Protein AF-A0A4U9H966-F1 (afdb_monomer)

Organism: Serratia rubidaea (NCBI:txid61652)

Foldseek 3Di:
DDQVVLQAFLLPDQKFWDWDDDPWIKIWMDRLQAIWIWTADPVVRDTHTDDDRQAQPPAAQEEEEDCVQLVFADPVVVVVLVVCADDDVVRPDVGHYDYPPDLVVVLVCCSRHNYKYWFAQGPVRVQTDAWLRRRFSRSQSNLVSNVWAKAQQPGGSSPDRGPGRDHAGTDDDDDDDDDDDDDPDPVVVDDDDDDDDDDDDDPPDDRGHIMRHD

Nearest PDB structures (foldseek):
  2gq1-assembly1_A  TM=9.929E-01  e=3.008E-30  Escherichia coli
  2q8m-assembly1_A  TM=9.867E-01  e=3.410E-30  Shigella boydii
  2owz-assembly1_A  TM=9.938E-01  e=8.218E-30  Escherichia coli
  2qvr-assembly1_A  TM=9.939E-01  e=1.747E-29  Escherichia coli
  5pzt-assembly2_G  TM=9.586E-01  e=1.458E-20  Homo sapiens

Sequence (214 aa):
MTEEDFLQPGSAQVAAGYVVYGSSTMLVYTTGYGVHAFTYDPSLGVFCLSHEKVRFPESGNMYSINEGNYIKFPLGVKKYIKYCQEQDEATQRPYTSRYIGSLVADFHRNLLKGGIYIYPSTASHPQGKLRLLYECNPMAFLAEQAGGKASDGKNRILDITPQKTAPARAVLRRHQIDGRRRRTLYRRLSGRVTPSTPGPLRPHGAARCAVIAL

Secondary structure (DSSP, 8-state):
--SGGG---GGG-S-EEEEEESSSEEEEEESSS-EEEEEEETTTTEEEEEEEEE---S---EEE--GGGGGGS-HHHHHHHHHHHS-BGGGTBS-EE---S-HHHHHHHHHHH--EE--PPPSS-TT-SSBIIIIIHHHHHHHHHTT-EEE-SSSBSTT---SSSPBP----------S---S-SGGGTSPPPPP---------------EEE-

pLDDT: mean 77.34, std 25.62, range [23.11, 98.5]

Solvent-accessible surface area (backbone atoms only — not comparable to full-atom values): 12408 Å² total; per-residue (Å²): 139,60,73,68,76,71,39,57,31,35,70,72,57,67,58,34,64,51,75,42,84,64,102,54,44,33,45,35,36,27,64,87,83,29,20,39,34,23,39,51,39,86,91,76,74,44,70,44,84,73,41,75,64,44,50,45,55,100,60,49,51,31,41,23,54,74,66,95,45,50,89,47,43,52,69,71,55,51,50,48,54,50,61,37,65,39,85,40,74,95,76,53,29,51,37,48,79,54,66,80,85,43,72,64,59,45,48,54,51,26,41,76,62,15,24,35,43,42,50,55,34,27,82,93,29,75,51,16,80,51,32,34,79,84,50,46,22,35,54,27,50,42,31,42,43,17,71,32,37,27,22,10,39,79,52,52,44,35,75,46,68,44,92,60,101,50,59,27,27,9,32,68,75,93,77,87,76,84,82,94,77,78,98,81,62,70,84,79,76,62,77,87,78,84,87,79,87,87,75,96,74,74,88,82,83,77,87,72,25,34,17,45,28,106

InterPro domains:
  IPR000146 Fructose-1,6-bisphosphatase class 1 [PTHR11556] (2-165)
  IPR000146 Fructose-1,6-bisphosphatase class 1 [cd00354] (2-164)
  IPR020548 Fructose-1,6-bisphosphatase, active site [PS00124] (128-140)
  IPR028343 Fructose-1,6-bisphosphatase [PR00115] (6-29)
  IPR028343 Fructose-1,6-bisphosphatase [PR00115] (37-60)
  IPR028343 Fructose-1,6-bisphosphatase [PR00115] (63-90)
  IPR033391 Fructose-1-6-bisphosphatase class I, N-terminal [PF00316] (2-52)
  IPR044015 Fructose-1-6-bisphosphatase class 1, C-terminal [PF18913] (57-166)

Structure (mmCIF, N/CA/C/O backbone):
data_AF-A0A4U9H966-F1
#
_entry.id   AF-A0A4U9H966-F1
#
loop_
_atom_site.group_PDB
_atom_site.id
_atom_site.type_symbol
_atom_site.label_atom_id
_atom_site.label_alt_id
_atom_site.label_comp_id
_atom_site.label_asym_id
_atom_site.label_entity_id
_atom_site.label_seq_id
_atom_site.pdbx_PDB_ins_code
_atom_site.Cartn_x
_atom_site.Cartn_y
_atom_site.Cartn_z
_atom_site.occupancy
_atom_site.B_iso_or_equiv
_atom_site.auth_seq_id
_atom_site.auth_comp_id
_atom_site.auth_asym_id
_atom_site.auth_atom_id
_atom_site.pdbx_PDB_model_num
ATOM 1 N N . MET A 1 1 ? -28.304 -2.962 9.832 1.00 63.12 1 MET A N 1
ATOM 2 C CA . MET A 1 1 ? -27.195 -2.003 9.697 1.00 63.12 1 MET A CA 1
ATOM 3 C C . MET A 1 1 ? -27.194 -1.081 10.899 1.00 63.12 1 MET A C 1
ATOM 5 O O . MET A 1 1 ? -28.013 -0.172 10.964 1.00 63.12 1 MET A O 1
ATOM 9 N N . THR A 1 2 ? -26.327 -1.370 11.863 1.00 85.06 2 THR A N 1
ATOM 10 C CA . THR A 1 2 ? -25.977 -0.525 13.020 1.00 85.06 2 THR A CA 1
ATOM 11 C C . THR A 1 2 ? -24.551 0.020 12.839 1.00 85.06 2 THR A C 1
ATOM 13 O O . THR A 1 2 ? -23.908 -0.279 11.834 1.00 85.06 2 THR A O 1
ATOM 16 N N . GLU A 1 3 ? -24.018 0.817 13.778 1.00 81.69 3 GLU A N 1
ATOM 17 C CA . GLU A 1 3 ? -22.586 1.185 13.736 1.00 81.69 3 GLU A CA 1
ATOM 18 C C . GLU A 1 3 ? -21.685 -0.054 13.922 1.00 81.69 3 GLU A C 1
ATOM 20 O O . GLU A 1 3 ? -20.623 -0.143 13.311 1.00 81.69 3 GLU A O 1
ATOM 25 N N . GLU A 1 4 ? -22.135 -1.046 14.697 1.00 85.19 4 GLU A N 1
ATOM 26 C CA . GLU A 1 4 ? -21.387 -2.272 15.016 1.00 85.19 4 GLU A CA 1
ATOM 27 C C . GLU A 1 4 ? -21.063 -3.104 13.766 1.00 85.19 4 GLU A C 1
ATOM 29 O O . GLU A 1 4 ? -19.946 -3.610 13.649 1.00 85.19 4 GLU A O 1
ATOM 34 N N . ASP A 1 5 ? -21.973 -3.145 12.782 1.00 84.88 5 ASP A N 1
ATOM 35 C CA . ASP A 1 5 ? -21.749 -3.795 11.480 1.00 84.88 5 ASP A CA 1
ATOM 36 C C . ASP A 1 5 ? -20.505 -3.238 10.750 1.00 84.88 5 ASP A C 1
ATOM 38 O O . ASP A 1 5 ? -19.843 -3.965 10.005 1.00 84.88 5 ASP A O 1
ATOM 42 N N . PHE A 1 6 ? -20.150 -1.966 10.985 1.00 85.50 6 PHE A N 1
ATOM 43 C CA . PHE A 1 6 ? -18.972 -1.298 10.413 1.00 85.50 6 PHE A CA 1
ATOM 44 C C . PHE A 1 6 ? -17.725 -1.351 11.315 1.00 85.50 6 PHE A C 1
ATOM 46 O O . PHE A 1 6 ? -16.635 -1.000 10.861 1.00 85.50 6 PHE A O 1
ATOM 53 N N . LEU A 1 7 ? -17.847 -1.777 12.577 1.00 88.25 7 LEU A N 1
ATOM 54 C CA . LEU A 1 7 ? -16.746 -1.844 13.552 1.00 88.25 7 LEU A CA 1
ATOM 55 C C . LEU A 1 7 ? -16.101 -3.240 13.626 1.00 88.25 7 LEU A C 1
ATOM 57 O O . LEU A 1 7 ? -15.519 -3.625 14.639 1.00 88.25 7 LEU A O 1
ATOM 61 N N . GLN A 1 8 ? -16.163 -3.996 12.531 1.00 90.56 8 GLN A N 1
ATOM 62 C CA . GLN A 1 8 ? -15.518 -5.301 12.394 1.00 90.56 8 GLN A CA 1
ATOM 63 C C . GLN A 1 8 ? -13.999 -5.170 12.130 1.00 90.56 8 GLN A C 1
ATOM 65 O O . GLN A 1 8 ? -13.556 -4.202 11.502 1.00 90.56 8 GLN A O 1
ATOM 70 N N . PRO A 1 9 ? -13.165 -6.128 12.586 1.00 93.44 9 PRO A N 1
ATOM 71 C CA . PRO A 1 9 ? -11.737 -6.147 12.268 1.00 93.44 9 PRO A CA 1
ATOM 72 C C . PRO A 1 9 ? -11.509 -6.315 10.758 1.00 93.44 9 PRO A C 1
ATOM 74 O O . PRO A 1 9 ? -12.306 -6.940 10.059 1.00 93.44 9 PRO A O 1
ATOM 77 N N . GLY A 1 10 ? -10.391 -5.798 10.239 1.00 92.31 10 GLY A N 1
ATOM 78 C CA . GLY A 1 10 ? -10.086 -5.867 8.802 1.00 92.31 10 GLY A CA 1
ATOM 79 C C . GLY A 1 10 ? -9.996 -7.297 8.248 1.00 92.31 10 GLY A C 1
ATOM 80 O O . GLY A 1 10 ? -10.183 -7.502 7.051 1.00 92.31 10 GLY A O 1
ATOM 81 N N . SER A 1 11 ? -9.752 -8.290 9.102 1.00 95.62 11 SER A N 1
ATOM 82 C CA . SER A 1 11 ? -9.745 -9.717 8.763 1.00 95.62 11 SER A CA 1
ATOM 83 C C . SER A 1 11 ? -11.126 -10.292 8.419 1.00 95.62 11 SER A C 1
ATOM 85 O O . SER A 1 11 ? -11.181 -11.370 7.836 1.00 95.62 11 SER A O 1
ATOM 87 N N . ALA A 1 12 ? -12.217 -9.579 8.723 1.00 96.38 12 ALA A N 1
ATOM 88 C CA . ALA A 1 12 ? -13.586 -9.950 8.354 1.00 96.38 12 ALA A CA 1
ATOM 89 C C . ALA A 1 12 ? -14.027 -9.415 6.971 1.00 96.38 12 ALA A C 1
ATOM 91 O O . ALA A 1 12 ? -15.147 -9.674 6.535 1.00 96.38 12 ALA A O 1
ATOM 92 N N . GLN A 1 13 ? -13.174 -8.664 6.260 1.00 96.00 13 GLN A N 1
ATOM 93 C CA . GLN A 1 13 ? -13.484 -8.189 4.907 1.00 96.00 13 GLN A CA 1
ATOM 94 C C . GLN A 1 13 ? -13.607 -9.371 3.932 1.00 96.00 13 GLN A C 1
ATOM 96 O O . GLN A 1 13 ? -12.636 -10.082 3.691 1.00 96.00 13 GLN A O 1
ATOM 101 N N . VAL A 1 14 ? -14.777 -9.535 3.307 1.00 98.00 14 VAL A N 1
ATOM 102 C CA . VAL A 1 14 ? -14.985 -10.520 2.222 1.00 98.00 14 VAL A CA 1
ATOM 103 C C . VAL A 1 14 ? -14.421 -10.049 0.876 1.00 98.00 14 VAL A C 1
ATOM 105 O O . VAL A 1 14 ? -14.105 -10.860 0.011 1.00 98.00 14 VAL A O 1
ATOM 108 N N . ALA A 1 15 ? -14.266 -8.734 0.701 1.00 98.12 15 ALA A N 1
ATOM 109 C CA . ALA A 1 15 ? -13.631 -8.117 -0.456 1.00 98.12 15 ALA A CA 1
ATOM 110 C C . ALA A 1 15 ? -13.001 -6.768 -0.078 1.00 98.12 15 ALA A C 1
ATOM 112 O O . ALA A 1 15 ? -13.455 -6.104 0.855 1.00 98.12 15 ALA A O 1
ATOM 113 N N . ALA A 1 16 ? -11.981 -6.347 -0.823 1.00 97.62 16 ALA A N 1
ATOM 114 C CA . ALA A 1 16 ? -11.410 -5.001 -0.758 1.00 97.62 16 ALA A CA 1
ATOM 115 C C . ALA A 1 16 ? -10.858 -4.579 -2.122 1.00 97.62 16 ALA A C 1
ATOM 117 O O . ALA A 1 16 ? -10.437 -5.422 -2.913 1.00 97.62 16 ALA A O 1
ATOM 118 N N . GLY A 1 17 ? -10.815 -3.274 -2.392 1.00 97.25 17 GLY A N 1
ATOM 119 C CA . GLY A 1 17 ? -10.311 -2.743 -3.655 1.00 97.25 17 GLY A CA 1
ATOM 120 C C . GLY A 1 17 ? -10.066 -1.238 -3.641 1.00 97.25 17 GLY A C 1
ATOM 121 O O . GLY A 1 17 ? -10.352 -0.556 -2.657 1.00 97.25 17 GLY A O 1
ATOM 122 N N . TYR A 1 18 ? -9.539 -0.725 -4.750 1.00 97.50 18 TYR A N 1
ATOM 123 C CA . TYR A 1 18 ? -9.425 0.700 -5.046 1.00 97.50 18 TYR A CA 1
ATOM 124 C C . TYR A 1 18 ? -9.568 0.971 -6.545 1.00 97.50 18 TYR A C 1
ATOM 126 O O . TYR A 1 18 ? -9.353 0.089 -7.376 1.00 97.50 18 TYR A O 1
ATOM 134 N N . VAL A 1 19 ? -9.858 2.227 -6.882 1.00 98.19 19 VAL A N 1
ATOM 135 C CA . VAL A 1 19 ? -9.674 2.767 -8.232 1.00 98.19 19 VAL A CA 1
ATOM 136 C C . VAL A 1 19 ? -8.560 3.807 -8.175 1.00 98.19 19 VAL A C 1
ATOM 138 O O . VAL A 1 19 ? -8.569 4.682 -7.308 1.00 98.19 19 VAL A O 1
ATOM 141 N N . VAL A 1 20 ? -7.581 3.696 -9.072 1.00 97.06 20 VAL A N 1
ATOM 142 C CA . VAL A 1 20 ? -6.516 4.684 -9.257 1.00 97.06 20 VAL A CA 1
ATOM 143 C C . VAL A 1 20 ? -6.771 5.458 -10.546 1.00 97.06 20 VAL A C 1
ATOM 145 O O . VAL A 1 20 ? -6.855 4.875 -11.623 1.00 97.06 20 VAL A O 1
ATOM 148 N N . TYR A 1 21 ? -6.890 6.778 -10.422 1.00 96.31 21 TYR A N 1
ATOM 149 C CA . TYR A 1 21 ? -7.016 7.711 -11.539 1.00 96.31 21 TYR A CA 1
ATOM 150 C C . TYR A 1 21 ? -5.624 8.286 -11.834 1.00 96.31 21 TYR A C 1
ATOM 152 O O . TYR A 1 21 ? -5.200 9.261 -11.212 1.00 96.31 21 TYR A O 1
ATOM 160 N N . GLY A 1 22 ? -4.865 7.599 -12.690 1.00 93.25 22 GLY A N 1
ATOM 161 C CA . GLY A 1 22 ? -3.519 7.993 -13.116 1.00 93.25 22 GLY A CA 1
ATOM 162 C C . GLY A 1 22 ? -3.496 8.452 -14.575 1.00 93.25 22 GLY A C 1
ATOM 163 O O . GLY A 1 22 ? -4.463 9.018 -15.074 1.00 93.25 22 GLY A O 1
ATOM 164 N N . SER A 1 23 ? -2.405 8.151 -15.286 1.00 92.00 23 SER A N 1
ATOM 165 C CA . SER A 1 23 ? -2.344 8.259 -16.756 1.00 92.00 23 SER A CA 1
ATOM 166 C C . SER A 1 23 ? -3.293 7.285 -17.470 1.00 92.00 23 SER A C 1
ATOM 168 O O . SER A 1 23 ? -3.660 7.506 -18.618 1.00 92.00 23 SER A O 1
ATOM 170 N N . SER A 1 24 ? -3.713 6.226 -16.777 1.00 93.50 24 SER A N 1
ATOM 171 C CA . SER A 1 24 ? -4.899 5.428 -17.084 1.00 93.50 24 SER A CA 1
ATOM 172 C C . SER A 1 24 ? -5.729 5.269 -15.808 1.00 93.50 24 SER A C 1
ATOM 174 O O . SER A 1 24 ? -5.214 5.447 -14.698 1.00 93.50 24 SER A O 1
ATOM 176 N N . THR A 1 25 ? -7.014 4.945 -15.953 1.00 97.75 25 THR A N 1
ATOM 177 C CA . THR A 1 25 ? -7.852 4.562 -14.810 1.00 97.75 25 THR A CA 1
ATOM 178 C C . THR A 1 25 ? -7.773 3.052 -14.627 1.00 97.75 25 THR A C 1
ATOM 180 O O . THR A 1 25 ? -8.013 2.306 -15.575 1.00 97.75 25 THR A O 1
ATOM 183 N N . MET A 1 26 ? -7.439 2.587 -13.423 1.00 98.00 26 MET A N 1
ATOM 184 C CA . MET A 1 26 ? -7.373 1.156 -13.110 1.00 98.00 26 MET A CA 1
ATOM 185 C C . MET A 1 26 ? -8.163 0.823 -11.849 1.00 98.00 26 MET A C 1
ATOM 187 O O . MET A 1 26 ? -8.066 1.527 -10.845 1.00 98.00 26 MET A O 1
ATOM 191 N N . LEU A 1 27 ? -8.906 -0.280 -11.893 1.00 98.38 27 LEU A N 1
ATOM 192 C CA . LEU A 1 27 ? -9.620 -0.867 -10.763 1.00 98.38 27 LEU A CA 1
ATOM 193 C C . LEU A 1 27 ? -8.836 -2.092 -10.284 1.00 98.38 27 LEU A C 1
ATOM 195 O O . LEU A 1 27 ? -8.476 -2.953 -11.083 1.00 98.38 27 LEU A O 1
ATOM 199 N N . VAL A 1 28 ? -8.555 -2.173 -8.986 1.00 98.31 28 VAL A N 1
ATOM 200 C CA . VAL A 1 28 ? -7.765 -3.258 -8.385 1.00 98.31 28 VAL A CA 1
ATOM 201 C C . VAL A 1 28 ? -8.505 -3.799 -7.172 1.00 98.31 28 VAL A C 1
ATOM 203 O O . VAL A 1 28 ? -8.865 -3.017 -6.295 1.00 98.31 28 VAL A O 1
ATOM 206 N N . TYR A 1 29 ? -8.738 -5.112 -7.098 1.00 98.50 29 TYR A N 1
ATOM 207 C CA . TYR A 1 29 ? -9.478 -5.720 -5.985 1.00 98.50 29 TYR A CA 1
ATOM 208 C C . TYR A 1 29 ? -8.988 -7.123 -5.595 1.00 98.50 29 TYR A C 1
ATOM 210 O O . TYR A 1 29 ? -8.207 -7.759 -6.303 1.00 98.50 29 TYR A O 1
ATOM 218 N N . THR A 1 30 ? -9.465 -7.596 -4.443 1.00 98.44 30 THR A N 1
ATOM 219 C CA . THR A 1 30 ? -9.351 -8.974 -3.954 1.00 98.44 30 THR A CA 1
ATOM 220 C C . THR A 1 30 ? -10.651 -9.419 -3.282 1.00 98.44 30 THR A C 1
ATOM 222 O O . THR A 1 30 ? -11.371 -8.600 -2.711 1.00 98.44 30 THR A O 1
ATOM 225 N N . THR A 1 31 ? -10.919 -10.724 -3.323 1.00 98.12 31 THR A N 1
ATOM 226 C CA . THR A 1 31 ? -11.974 -11.438 -2.575 1.00 98.12 31 THR A CA 1
ATOM 227 C C . THR A 1 31 ? -11.390 -12.523 -1.657 1.00 98.12 31 THR A C 1
ATOM 229 O O . THR A 1 31 ? -12.064 -13.484 -1.301 1.00 98.12 31 THR A O 1
ATOM 232 N N . GLY A 1 32 ? -10.099 -12.420 -1.312 1.00 97.00 32 GLY A N 1
ATOM 233 C CA . GLY A 1 32 ? -9.389 -13.419 -0.500 1.00 97.00 32 GLY A CA 1
ATOM 234 C C . GLY A 1 32 ? -8.589 -14.469 -1.288 1.00 97.00 32 GLY A C 1
ATOM 235 O O . GLY A 1 32 ? -7.902 -15.283 -0.669 1.00 97.00 32 GLY A O 1
ATOM 236 N N . TYR A 1 33 ? -8.627 -14.427 -2.626 1.00 97.19 33 TYR A N 1
ATOM 237 C CA . TYR A 1 33 ? -8.011 -15.413 -3.533 1.00 97.19 33 TYR A CA 1
ATOM 238 C C . TYR A 1 33 ? -6.943 -14.813 -4.474 1.00 97.19 33 TYR A C 1
ATOM 240 O O . TYR A 1 33 ? -6.784 -15.233 -5.618 1.00 97.19 33 TYR A O 1
ATOM 248 N N . GLY A 1 34 ? -6.178 -13.835 -3.982 1.00 96.69 34 GLY A N 1
ATOM 249 C CA . GLY A 1 34 ? -5.213 -13.043 -4.749 1.00 96.69 34 GLY A CA 1
ATOM 250 C C . GLY A 1 34 ? -5.753 -11.670 -5.158 1.00 96.69 34 GLY A C 1
ATOM 251 O O . GLY A 1 34 ? -6.906 -11.330 -4.889 1.00 96.69 34 GLY A O 1
ATOM 252 N N . VAL A 1 35 ? -4.897 -10.849 -5.770 1.00 98.12 35 VAL A N 1
ATOM 253 C CA . VAL A 1 35 ? -5.235 -9.491 -6.236 1.00 98.12 35 VAL A CA 1
ATOM 254 C C . VAL A 1 35 ? -5.353 -9.475 -7.757 1.00 98.12 35 VAL A C 1
ATOM 256 O O . VAL A 1 35 ? -4.517 -10.050 -8.449 1.00 98.12 35 VAL A O 1
ATOM 259 N N . HIS A 1 36 ? -6.360 -8.790 -8.288 1.00 98.31 36 HIS A N 1
ATOM 260 C CA . HIS A 1 36 ? -6.603 -8.661 -9.725 1.00 98.31 36 HIS A CA 1
ATOM 261 C C . HIS A 1 36 ? -6.681 -7.181 -10.097 1.00 98.31 36 HIS A C 1
ATOM 263 O O . HIS A 1 36 ? -7.289 -6.395 -9.367 1.00 98.31 36 HIS A O 1
ATOM 269 N N . ALA A 1 37 ? -6.068 -6.799 -11.217 1.00 97.94 37 ALA A N 1
ATOM 270 C CA . ALA A 1 37 ? -6.062 -5.431 -11.722 1.00 97.94 37 ALA A CA 1
ATOM 271 C C . ALA A 1 37 ? -6.665 -5.359 -13.127 1.00 97.94 37 ALA A C 1
ATOM 273 O O . ALA A 1 37 ? -6.333 -6.151 -14.012 1.00 97.94 37 ALA A O 1
ATOM 274 N N . PHE A 1 38 ? -7.536 -4.376 -13.317 1.00 98.44 38 PHE A N 1
ATOM 275 C CA . PHE A 1 38 ? -8.276 -4.116 -14.540 1.00 98.44 38 PHE A CA 1
ATOM 276 C C . PHE A 1 38 ? -7.985 -2.688 -14.993 1.00 98.44 38 PHE A C 1
ATOM 278 O O . PHE A 1 38 ? -7.983 -1.767 -14.175 1.00 98.44 38 PHE A O 1
ATOM 285 N N . THR A 1 39 ? -7.768 -2.488 -16.288 1.00 98.12 39 THR A N 1
ATOM 286 C CA . THR A 1 39 ? -7.549 -1.168 -16.889 1.00 98.12 39 THR A CA 1
ATOM 287 C C . THR A 1 39 ? -8.806 -0.743 -17.637 1.00 98.12 39 THR A C 1
ATOM 289 O O . THR A 1 39 ? -9.383 -1.532 -18.381 1.00 98.12 39 THR A O 1
ATOM 292 N N . TYR A 1 40 ? -9.243 0.495 -17.424 1.00 98.31 40 TYR A N 1
ATOM 293 C CA . TYR A 1 40 ? -10.363 1.087 -18.146 1.00 98.31 40 TYR A CA 1
ATOM 294 C C . TYR A 1 40 ? -9.954 1.443 -19.579 1.00 98.31 40 TYR A C 1
ATOM 296 O O . TYR A 1 40 ? -8.954 2.138 -19.768 1.00 98.31 40 TYR A O 1
ATOM 304 N N . ASP A 1 41 ? -10.744 1.013 -20.562 1.00 97.38 41 ASP A N 1
ATOM 305 C CA . ASP A 1 41 ? -10.657 1.469 -21.951 1.00 97.38 41 ASP A CA 1
ATOM 306 C C . ASP A 1 41 ? -11.737 2.541 -22.206 1.00 97.38 41 ASP A C 1
ATOM 308 O O . ASP A 1 41 ? -12.924 2.202 -22.280 1.00 97.38 41 ASP A O 1
ATOM 312 N N . PRO A 1 42 ? -11.371 3.832 -22.360 1.00 95.88 42 PRO A N 1
ATOM 313 C CA . PRO A 1 42 ? -12.331 4.903 -22.632 1.00 95.88 42 PRO A CA 1
ATOM 314 C C . PRO A 1 42 ? -13.066 4.768 -23.970 1.00 95.88 42 PRO A C 1
ATOM 316 O O . PRO A 1 42 ? -14.129 5.359 -24.128 1.00 95.88 42 PRO A O 1
ATOM 319 N N . SER A 1 43 ? -12.509 4.013 -24.920 1.00 96.69 43 SER A N 1
ATOM 320 C CA . SER A 1 43 ? -13.064 3.795 -26.264 1.00 96.69 43 SER A CA 1
ATOM 321 C C . SER A 1 43 ? -14.221 2.795 -26.248 1.00 96.69 43 SER A C 1
ATOM 323 O O . SER A 1 43 ? -15.121 2.875 -27.080 1.00 96.69 43 SER A O 1
ATOM 325 N N . LEU A 1 44 ? -14.182 1.848 -25.305 1.00 95.62 44 LEU A N 1
ATOM 326 C CA . LEU A 1 44 ? -15.166 0.772 -25.149 1.00 95.62 44 LEU A CA 1
ATOM 327 C C . LEU A 1 44 ? -16.067 0.950 -23.915 1.00 95.62 44 LEU A C 1
ATOM 329 O O . LEU A 1 44 ? -17.109 0.307 -23.824 1.00 95.62 44 LEU A O 1
ATOM 333 N N . GLY A 1 45 ? -15.678 1.801 -22.959 1.00 96.38 45 GLY A N 1
ATOM 334 C CA . GLY A 1 45 ? -16.433 2.059 -21.729 1.00 96.38 45 GLY A CA 1
ATOM 335 C C . GLY A 1 45 ? -16.340 0.946 -20.678 1.00 96.38 45 GLY A C 1
ATOM 336 O O . GLY A 1 45 ? -17.186 0.876 -19.788 1.00 96.38 45 GLY A O 1
ATOM 337 N N . VAL A 1 46 ? -15.337 0.064 -20.766 1.00 97.75 46 VAL A N 1
ATOM 338 C CA . VAL A 1 46 ? -15.232 -1.157 -19.943 1.00 97.75 46 VAL A CA 1
ATOM 339 C C . VAL A 1 46 ? -13.893 -1.275 -19.214 1.00 97.75 46 VAL A C 1
ATOM 341 O O . VAL A 1 46 ? -12.880 -0.714 -19.626 1.00 97.75 46 VAL A O 1
ATOM 344 N N . PHE A 1 47 ? -13.884 -2.041 -18.122 1.00 98.06 47 PHE A N 1
ATOM 345 C CA . PHE A 1 47 ? -12.674 -2.434 -17.396 1.00 98.06 47 PHE A CA 1
ATOM 346 C C . PHE A 1 47 ? -12.182 -3.805 -17.883 1.00 98.06 47 PHE A C 1
ATOM 348 O O . PHE A 1 47 ? -12.756 -4.837 -17.539 1.00 98.06 47 PHE A O 1
ATOM 355 N N . CYS A 1 48 ? -11.097 -3.821 -18.654 1.00 97.69 48 CYS A N 1
ATOM 356 C CA . CYS A 1 48 ? -10.460 -5.039 -19.156 1.00 97.69 48 CYS A CA 1
ATOM 357 C C . CYS A 1 48 ? -9.461 -5.588 -18.127 1.00 97.69 48 CYS A C 1
ATOM 359 O O . CYS A 1 48 ? -8.666 -4.825 -17.578 1.00 97.69 48 CYS A O 1
ATOM 361 N N . LEU A 1 49 ? -9.456 -6.903 -17.875 1.00 97.62 49 LEU A N 1
ATOM 362 C CA . LEU A 1 49 ? -8.446 -7.543 -17.018 1.00 97.62 49 LEU A CA 1
ATOM 363 C C . LEU A 1 49 ? -7.053 -7.309 -17.620 1.00 97.62 49 LEU A C 1
ATOM 365 O O . LEU A 1 49 ? -6.798 -7.731 -18.744 1.00 97.62 49 LEU A O 1
ATOM 369 N N . SER A 1 50 ? -6.158 -6.649 -16.880 1.00 95.50 50 SER A N 1
ATOM 370 C CA . SER A 1 50 ? -4.794 -6.357 -17.343 1.00 95.50 50 SER A CA 1
ATOM 371 C C . SER A 1 50 ? -3.723 -7.121 -16.572 1.00 95.50 50 SER A C 1
ATOM 373 O O . SER A 1 50 ? -2.680 -7.429 -17.140 1.00 95.50 50 SER A O 1
ATOM 375 N N . HIS A 1 51 ? -3.969 -7.461 -15.301 1.00 95.06 51 HIS A N 1
ATOM 376 C CA . HIS A 1 51 ? -3.064 -8.295 -14.508 1.00 95.06 51 HIS A CA 1
ATOM 377 C C . HIS A 1 51 ? -3.856 -9.234 -13.585 1.00 95.06 51 HIS A C 1
ATOM 379 O O . HIS A 1 51 ? -4.638 -8.787 -12.741 1.00 95.06 51 HIS A O 1
ATOM 385 N N . GLU A 1 52 ? -3.626 -10.540 -13.707 1.00 96.31 52 GLU A N 1
ATOM 386 C CA . GLU A 1 52 ? -4.193 -11.555 -12.816 1.00 96.31 52 GLU A CA 1
ATOM 387 C C . GLU A 1 52 ? -3.214 -11.901 -11.679 1.00 96.31 52 GLU A C 1
ATOM 389 O O . GLU A 1 52 ? -2.003 -11.900 -11.890 1.00 96.31 52 GLU A O 1
ATOM 394 N N . LYS A 1 53 ? -3.729 -12.228 -10.481 1.00 95.75 53 LYS A N 1
ATOM 395 C CA . LYS A 1 53 ? -2.950 -12.729 -9.327 1.00 95.75 53 LYS A CA 1
ATOM 396 C C . LYS A 1 53 ? -1.703 -11.885 -8.999 1.00 95.75 53 LYS A C 1
ATOM 398 O O . LYS A 1 53 ? -0.639 -12.428 -8.699 1.00 95.75 53 LYS A O 1
ATOM 403 N N . VAL A 1 54 ? -1.846 -10.558 -9.025 1.00 95.81 54 VAL A N 1
ATOM 404 C CA . VAL A 1 54 ? -0.774 -9.583 -8.775 1.00 95.81 54 VAL A CA 1
ATOM 405 C C . VAL A 1 54 ? -0.084 -9.870 -7.439 1.00 95.81 54 VAL A C 1
ATOM 407 O O . VAL A 1 54 ? -0.731 -9.974 -6.394 1.00 95.81 54 VAL A O 1
ATOM 410 N N . ARG A 1 55 ? 1.247 -9.969 -7.478 1.00 94.44 55 ARG A N 1
ATOM 411 C CA . ARG A 1 55 ? 2.125 -10.103 -6.311 1.00 94.44 55 ARG A CA 1
ATOM 412 C C . ARG A 1 55 ? 3.087 -8.925 -6.246 1.00 94.44 55 ARG A C 1
ATOM 414 O O . ARG A 1 55 ? 3.468 -8.389 -7.284 1.00 94.44 55 ARG A O 1
ATOM 421 N N . PHE A 1 56 ? 3.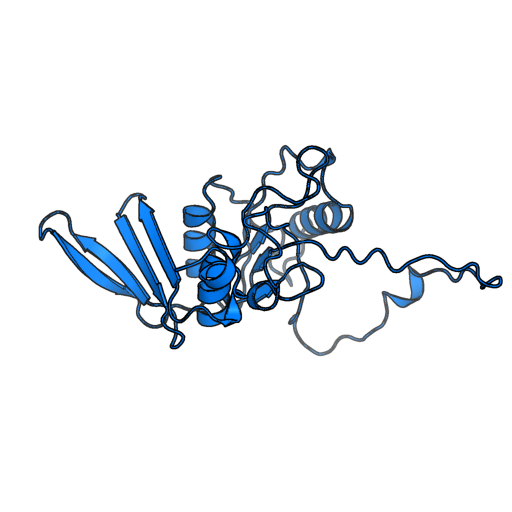517 -8.571 -5.038 1.00 91.50 56 PHE A N 1
ATOM 422 C CA . PHE A 1 56 ? 4.735 -7.776 -4.890 1.00 91.50 56 PHE A CA 1
ATOM 423 C C . PHE A 1 56 ? 5.950 -8.593 -5.387 1.00 91.50 56 PHE A C 1
ATOM 425 O O . PHE A 1 56 ? 5.977 -9.808 -5.173 1.00 91.50 56 PHE A O 1
ATOM 432 N N . PRO A 1 57 ? 6.974 -7.965 -5.995 1.00 90.31 57 PRO A N 1
ATOM 433 C CA . PRO A 1 57 ? 8.268 -8.609 -6.242 1.00 90.31 57 PRO A CA 1
ATOM 434 C C . PRO A 1 57 ? 8.950 -9.047 -4.934 1.00 90.31 57 PRO A C 1
ATOM 436 O O . PRO A 1 57 ? 8.714 -8.446 -3.891 1.00 90.31 57 PRO A O 1
ATOM 439 N N . GLU A 1 58 ? 9.839 -10.046 -4.975 1.00 87.44 58 GLU A N 1
ATOM 440 C CA . GLU A 1 58 ? 10.510 -10.584 -3.769 1.00 87.44 58 GLU A CA 1
ATOM 441 C C . GLU A 1 58 ? 11.354 -9.550 -3.000 1.00 87.44 58 GLU A C 1
ATOM 443 O O . GLU A 1 58 ? 11.586 -9.689 -1.797 1.00 87.44 58 GLU A O 1
ATOM 448 N N . SER A 1 59 ? 11.815 -8.505 -3.687 1.00 83.19 59 SER A N 1
ATOM 449 C CA . SER A 1 59 ? 12.581 -7.398 -3.124 1.00 83.19 59 SER A CA 1
ATOM 450 C C . SER A 1 59 ? 12.050 -6.053 -3.624 1.00 83.19 59 SER A C 1
ATOM 452 O O . SER A 1 59 ? 11.344 -5.959 -4.628 1.00 83.19 59 SER A O 1
ATOM 454 N N . GLY A 1 60 ? 12.375 -4.981 -2.903 1.00 85.62 60 GLY A N 1
ATOM 455 C CA . GLY A 1 60 ? 11.977 -3.629 -3.271 1.00 85.62 60 GLY A CA 1
ATOM 456 C C . GLY A 1 60 ? 12.975 -2.605 -2.759 1.00 85.62 60 GLY A C 1
ATOM 457 O O . GLY A 1 60 ? 13.267 -2.563 -1.566 1.00 85.62 60 GLY A O 1
ATOM 458 N N . ASN A 1 61 ? 13.469 -1.761 -3.662 1.00 88.25 61 ASN A N 1
ATOM 459 C CA . ASN A 1 61 ? 14.482 -0.741 -3.388 1.00 88.25 61 ASN A CA 1
ATOM 460 C C . ASN A 1 61 ? 13.890 0.680 -3.317 1.00 88.25 61 ASN A C 1
ATOM 462 O O . ASN A 1 61 ? 14.594 1.657 -3.571 1.00 88.25 61 ASN A O 1
ATOM 466 N N . MET A 1 62 ? 12.596 0.812 -2.998 1.00 91.56 62 MET A N 1
ATOM 467 C CA . MET A 1 62 ? 11.880 2.093 -2.939 1.00 91.56 62 MET A CA 1
ATOM 468 C C . MET A 1 62 ? 11.204 2.319 -1.586 1.00 91.56 62 MET A C 1
ATOM 470 O O . MET A 1 62 ? 10.636 1.390 -1.008 1.00 91.56 62 MET A O 1
ATOM 474 N N . TYR A 1 63 ? 11.195 3.567 -1.111 1.00 93.12 63 TYR A N 1
ATOM 475 C CA . TYR A 1 63 ? 10.435 3.969 0.077 1.00 93.12 63 TYR A CA 1
ATOM 476 C C . TYR A 1 63 ? 9.606 5.232 -0.160 1.00 93.12 63 TYR A C 1
ATOM 478 O O . TYR A 1 63 ? 9.991 6.132 -0.909 1.00 93.12 63 TYR A O 1
ATOM 486 N N . SER A 1 64 ? 8.450 5.285 0.502 1.00 91.69 64 SER A N 1
ATOM 487 C CA . SER A 1 64 ? 7.428 6.312 0.313 1.00 91.69 64 SER A CA 1
ATOM 488 C C . SER A 1 64 ? 7.006 6.898 1.653 1.00 91.69 64 SER A C 1
ATOM 490 O O . SER A 1 64 ? 6.281 6.266 2.421 1.00 91.69 64 SER A O 1
ATOM 492 N N . ILE A 1 65 ? 7.477 8.114 1.935 1.00 92.62 65 ILE A N 1
ATOM 493 C CA . ILE A 1 65 ? 7.179 8.866 3.157 1.00 92.62 65 ILE A CA 1
ATOM 494 C C . ILE A 1 65 ? 7.350 10.372 2.911 1.00 92.62 65 ILE A C 1
ATOM 496 O O . ILE A 1 65 ? 8.213 10.794 2.146 1.00 92.62 65 ILE A O 1
ATOM 500 N N . ASN A 1 66 ? 6.559 11.204 3.593 1.00 92.81 66 ASN A N 1
ATOM 501 C CA . ASN A 1 66 ? 6.725 12.659 3.565 1.00 92.81 66 ASN A CA 1
ATOM 502 C C . ASN A 1 66 ? 7.892 13.097 4.475 1.00 92.81 66 ASN A C 1
ATOM 504 O O . ASN A 1 66 ? 7.677 13.461 5.634 1.00 92.81 66 ASN A O 1
ATOM 508 N N . GLU A 1 67 ? 9.127 13.081 3.963 1.00 92.88 67 GLU A N 1
ATOM 509 C CA . GLU A 1 67 ? 10.323 13.497 4.722 1.00 92.88 67 GLU A CA 1
ATOM 510 C C . GLU A 1 67 ? 10.284 14.956 5.218 1.00 92.88 67 GLU A C 1
ATOM 512 O O . GLU A 1 67 ? 10.960 15.276 6.194 1.00 92.88 67 GLU A O 1
ATOM 517 N N . GLY A 1 68 ? 9.403 15.817 4.692 1.00 91.62 68 GLY A N 1
ATOM 518 C CA . GLY A 1 68 ? 9.136 17.147 5.261 1.00 91.62 68 GLY A CA 1
ATOM 519 C C . GLY A 1 68 ? 8.624 17.121 6.713 1.00 91.62 68 GLY A C 1
ATOM 520 O O . GLY A 1 68 ? 8.658 18.133 7.410 1.00 91.62 68 GLY A O 1
ATOM 521 N N . ASN A 1 69 ? 8.190 15.959 7.218 1.00 89.81 69 ASN A N 1
ATOM 522 C CA . ASN A 1 69 ? 7.854 15.753 8.629 1.00 89.81 69 ASN A CA 1
ATOM 523 C C . ASN A 1 69 ? 8.940 15.009 9.436 1.00 89.81 69 ASN A C 1
ATOM 525 O O . ASN A 1 69 ? 8.681 14.674 10.593 1.00 89.81 69 ASN A O 1
ATOM 529 N N . TYR A 1 70 ? 10.155 14.812 8.898 1.00 91.00 70 TYR A N 1
ATOM 530 C CA . TYR A 1 70 ? 11.251 14.044 9.520 1.00 91.00 70 TYR A CA 1
ATOM 531 C C . TYR A 1 70 ? 11.466 14.369 11.003 1.00 91.00 70 TYR A C 1
ATOM 533 O O . TYR A 1 70 ? 11.488 13.465 11.837 1.00 91.00 70 TYR A O 1
ATOM 541 N N . ILE A 1 71 ? 11.545 15.654 11.368 1.00 91.56 71 ILE A N 1
ATOM 542 C CA . ILE A 1 71 ? 11.760 16.106 12.756 1.00 91.56 71 ILE A CA 1
ATOM 543 C C . ILE A 1 71 ? 10.655 15.593 13.700 1.00 91.56 71 ILE A C 1
ATOM 545 O O . ILE A 1 71 ? 10.942 15.217 14.838 1.00 91.56 71 ILE A O 1
ATOM 549 N N . LYS A 1 72 ? 9.412 15.485 13.217 1.00 87.62 72 LYS A N 1
ATOM 550 C CA . LYS A 1 72 ? 8.227 15.059 13.981 1.00 87.62 72 LYS A CA 1
ATOM 551 C C . LYS A 1 72 ? 8.066 13.535 14.068 1.00 87.62 72 LYS A C 1
ATOM 553 O O . LYS A 1 72 ? 7.141 13.076 14.735 1.00 87.62 72 LYS A O 1
ATOM 558 N N . PHE A 1 73 ? 8.908 12.750 13.391 1.00 86.19 73 PHE A N 1
ATOM 559 C CA . PHE A 1 73 ? 8.778 11.290 13.337 1.00 86.19 73 PHE A CA 1
ATOM 560 C C . PHE A 1 73 ? 9.352 10.564 14.571 1.00 86.19 73 PHE A C 1
ATOM 562 O O . PHE A 1 73 ? 10.317 11.044 15.186 1.00 86.19 73 PHE A O 1
ATOM 569 N N . PRO A 1 74 ? 8.830 9.362 14.903 1.00 85.56 74 PRO A N 1
ATOM 570 C CA . PRO A 1 74 ? 9.420 8.478 15.906 1.00 85.56 74 PRO A CA 1
ATOM 571 C C . PRO A 1 74 ? 10.867 8.097 15.563 1.00 85.56 74 PRO A C 1
ATOM 573 O O . PRO A 1 74 ? 11.213 7.909 14.394 1.00 85.56 74 PRO A O 1
ATOM 576 N N . LEU A 1 75 ? 11.708 7.901 16.585 1.00 88.50 75 LEU A N 1
ATOM 577 C CA . LEU A 1 75 ? 13.137 7.598 16.410 1.00 88.50 75 LEU A CA 1
ATOM 578 C C . LEU A 1 75 ? 13.398 6.349 15.546 1.00 88.50 75 LEU A C 1
ATOM 580 O O . LEU A 1 75 ? 14.354 6.336 14.775 1.00 88.50 75 LEU A O 1
ATOM 584 N N . GLY A 1 76 ? 12.541 5.326 15.626 1.00 87.06 76 GLY A N 1
ATOM 585 C CA . GLY A 1 76 ? 12.643 4.135 14.774 1.00 87.06 76 GLY A CA 1
ATOM 586 C C . GLY A 1 76 ? 12.481 4.441 13.281 1.00 87.06 76 GLY A C 1
ATOM 587 O O . GLY A 1 76 ? 13.215 3.894 12.465 1.00 87.06 76 GLY A O 1
ATOM 588 N N . VAL A 1 77 ? 11.590 5.373 12.924 1.00 88.50 77 VAL A N 1
ATOM 589 C CA . VAL A 1 77 ? 11.366 5.788 11.529 1.00 88.50 77 VAL A CA 1
ATOM 590 C C . VAL A 1 77 ? 12.504 6.682 11.043 1.00 88.50 77 VAL A C 1
ATOM 592 O O . VAL A 1 77 ? 13.005 6.468 9.948 1.00 88.50 77 VAL A O 1
ATOM 595 N N . LYS A 1 78 ? 12.995 7.608 11.881 1.00 89.69 78 LYS A N 1
ATOM 596 C CA . LYS A 1 78 ? 14.202 8.406 11.584 1.00 89.69 78 LYS A CA 1
ATOM 597 C C . LYS A 1 78 ? 15.410 7.512 11.276 1.00 89.69 78 LYS A C 1
ATOM 599 O O . LYS A 1 78 ? 16.096 7.725 10.281 1.00 89.69 78 LYS A O 1
ATOM 604 N N . LYS A 1 79 ? 15.628 6.471 12.092 1.00 91.88 79 LYS A N 1
ATOM 605 C CA . LYS A 1 79 ? 16.672 5.460 11.858 1.00 91.88 79 LYS A CA 1
ATOM 606 C C . LYS A 1 79 ? 16.426 4.642 10.587 1.00 91.88 79 LYS A C 1
ATOM 608 O O . LYS A 1 79 ? 17.381 4.380 9.871 1.00 91.88 79 LYS A O 1
ATOM 613 N N . TYR A 1 80 ? 15.178 4.278 10.280 1.00 90.94 80 TYR A N 1
ATOM 614 C CA . TYR A 1 80 ? 14.860 3.563 9.039 1.00 90.94 80 TYR A CA 1
ATOM 615 C C . TYR A 1 80 ? 15.117 4.413 7.785 1.00 90.94 80 TYR A C 1
ATOM 617 O O . TYR A 1 80 ? 15.717 3.914 6.843 1.00 90.94 80 TYR A O 1
ATOM 625 N N . ILE A 1 81 ? 14.755 5.700 7.789 1.00 92.56 81 ILE A N 1
ATOM 626 C CA . ILE A 1 81 ? 15.065 6.632 6.689 1.00 92.56 81 ILE A CA 1
ATOM 627 C C . ILE A 1 81 ? 16.581 6.727 6.479 1.00 92.56 81 ILE A C 1
ATOM 629 O O . ILE A 1 81 ? 17.043 6.625 5.349 1.00 92.56 81 ILE A O 1
ATOM 633 N N . LYS A 1 82 ? 17.373 6.848 7.556 1.00 95.06 82 LYS A N 1
ATOM 634 C CA . LYS A 1 82 ? 18.838 6.884 7.429 1.00 95.06 82 LYS A CA 1
ATOM 635 C C . LYS A 1 82 ? 19.423 5.560 6.936 1.00 95.06 82 LYS A C 1
ATOM 637 O O . LYS A 1 82 ? 20.231 5.596 6.019 1.00 95.06 82 LYS A O 1
ATOM 642 N N . TYR A 1 83 ? 18.905 4.421 7.398 1.00 92.44 83 TYR A N 1
ATOM 643 C CA . TYR A 1 83 ? 19.210 3.113 6.808 1.00 92.44 83 TYR A CA 1
ATOM 644 C C . TYR A 1 83 ? 18.898 3.073 5.301 1.00 92.44 83 TYR A C 1
ATOM 646 O O . TYR A 1 83 ? 19.707 2.569 4.534 1.00 92.44 83 TYR A O 1
ATOM 654 N N . CYS A 1 84 ? 17.790 3.657 4.837 1.00 92.62 84 CYS A N 1
ATOM 655 C CA . CYS A 1 84 ? 17.466 3.737 3.404 1.00 92.62 84 CYS A CA 1
ATOM 656 C C . CYS A 1 84 ? 18.404 4.661 2.598 1.00 92.62 84 CYS A C 1
ATOM 658 O O . CYS A 1 84 ? 18.416 4.570 1.374 1.00 92.62 84 CYS A O 1
ATOM 660 N N . GLN A 1 85 ? 19.150 5.553 3.257 1.00 95.00 85 GLN A N 1
ATOM 661 C CA . GLN A 1 85 ? 20.011 6.577 2.644 1.00 95.00 85 GLN A CA 1
ATOM 662 C C . GLN A 1 85 ? 21.518 6.247 2.738 1.00 95.00 85 GLN A C 1
ATOM 664 O O . GLN A 1 85 ? 22.334 6.963 2.166 1.00 95.00 85 GLN A O 1
ATOM 669 N N . GLU A 1 86 ? 21.896 5.180 3.446 1.00 95.31 86 GLU A N 1
ATOM 670 C CA . GLU A 1 86 ? 23.254 4.612 3.451 1.00 95.31 86 GLU A CA 1
ATOM 671 C C . GLU A 1 86 ? 23.593 3.952 2.097 1.00 95.31 86 GLU A C 1
ATOM 673 O O . GLU A 1 86 ? 22.707 3.439 1.415 1.00 95.31 86 GLU A O 1
ATOM 678 N N . GLN A 1 87 ? 24.878 3.907 1.732 1.00 95.00 87 GLN A N 1
ATOM 679 C CA . GLN A 1 87 ? 25.372 3.169 0.563 1.00 95.00 87 GLN A CA 1
ATOM 680 C C . GLN A 1 87 ? 25.748 1.734 0.962 1.00 95.00 87 GLN A C 1
ATOM 682 O O . GLN A 1 87 ? 26.581 1.536 1.845 1.00 95.00 87 GLN A O 1
ATOM 687 N N . ASP A 1 88 ? 25.121 0.740 0.330 1.00 94.25 88 ASP A N 1
ATOM 688 C CA . ASP A 1 88 ? 25.370 -0.692 0.542 1.00 94.25 88 ASP A CA 1
ATOM 689 C C . ASP A 1 88 ? 24.809 -1.504 -0.637 1.00 94.25 88 ASP A C 1
ATOM 691 O O . ASP A 1 88 ? 23.615 -1.814 -0.705 1.00 94.25 88 ASP A O 1
ATOM 695 N N . GLU A 1 89 ? 25.691 -1.863 -1.566 1.00 91.50 89 GLU A N 1
ATOM 696 C CA . GLU A 1 89 ? 25.359 -2.604 -2.787 1.00 91.50 89 GLU A CA 1
ATOM 697 C C . GLU A 1 89 ? 24.759 -3.985 -2.486 1.00 91.50 89 GLU A C 1
ATOM 699 O O . GLU A 1 89 ? 23.827 -4.414 -3.168 1.00 91.50 89 GLU A O 1
ATOM 704 N N . ALA A 1 90 ? 25.203 -4.646 -1.408 1.00 90.81 90 ALA A N 1
ATOM 705 C CA . ALA A 1 90 ? 24.745 -5.982 -1.025 1.00 90.81 90 ALA A CA 1
ATOM 706 C C . ALA A 1 90 ? 23.279 -6.014 -0.552 1.00 90.81 90 ALA A C 1
ATOM 708 O O . ALA A 1 90 ? 22.685 -7.088 -0.452 1.00 90.81 90 ALA A O 1
ATOM 709 N N . THR A 1 91 ? 22.676 -4.852 -0.278 1.00 87.19 91 THR A N 1
ATOM 710 C CA . THR A 1 91 ? 21.231 -4.720 -0.034 1.00 87.19 91 THR A CA 1
ATOM 711 C C . THR A 1 91 ? 20.549 -3.714 -0.968 1.00 87.19 91 THR A C 1
ATOM 713 O O . THR A 1 91 ? 19.436 -3.283 -0.685 1.00 87.19 91 THR A O 1
ATOM 716 N N . GLN A 1 92 ? 21.182 -3.370 -2.100 1.00 89.25 92 GLN A N 1
ATOM 717 C CA . GLN A 1 92 ? 20.684 -2.416 -3.104 1.00 89.25 92 GLN A CA 1
ATOM 718 C C . GLN A 1 92 ? 20.348 -1.021 -2.536 1.00 89.25 92 GLN A C 1
ATOM 720 O O . GLN A 1 92 ? 19.338 -0.417 -2.904 1.00 89.25 92 GLN A O 1
ATOM 725 N N . ARG A 1 93 ? 21.189 -0.506 -1.628 1.00 92.25 93 ARG A N 1
ATOM 726 C CA . ARG A 1 93 ? 21.048 0.826 -1.013 1.00 92.25 93 ARG A CA 1
ATOM 727 C C . ARG A 1 93 ? 22.098 1.816 -1.553 1.00 92.25 93 ARG A C 1
ATOM 729 O O . ARG A 1 93 ? 23.227 1.396 -1.813 1.00 92.25 93 ARG A O 1
ATOM 736 N N . PRO A 1 94 ? 21.782 3.120 -1.694 1.00 95.31 94 PRO A N 1
ATOM 737 C CA . PRO A 1 94 ? 20.599 3.808 -1.168 1.00 95.31 94 PRO A CA 1
ATOM 738 C C . PRO A 1 94 ? 19.309 3.490 -1.936 1.00 95.31 94 PRO A C 1
ATOM 740 O O . PRO A 1 94 ? 19.301 3.346 -3.155 1.00 95.31 94 PRO A O 1
ATOM 743 N N . TYR A 1 95 ? 18.198 3.402 -1.206 1.00 93.81 95 TYR A N 1
ATOM 744 C CA . TYR A 1 95 ? 16.877 3.186 -1.790 1.00 93.81 95 TYR A CA 1
ATOM 745 C C . TYR A 1 95 ? 16.342 4.457 -2.460 1.00 93.81 95 TYR A C 1
ATOM 747 O O . TYR A 1 95 ? 16.566 5.585 -2.018 1.00 93.81 95 TYR A O 1
ATOM 755 N N . THR A 1 96 ? 15.553 4.263 -3.510 1.00 95.25 96 THR A N 1
ATOM 756 C CA . THR A 1 96 ? 14.925 5.337 -4.276 1.00 95.25 96 THR A CA 1
ATOM 757 C C . THR A 1 96 ? 13.721 5.901 -3.515 1.00 95.25 96 THR A C 1
ATOM 759 O O . THR A 1 96 ? 12.693 5.238 -3.372 1.00 95.25 96 THR A O 1
ATOM 762 N N . SER A 1 97 ? 13.812 7.150 -3.053 1.00 95.94 97 SER A N 1
ATOM 763 C CA . SER A 1 97 ? 12.670 7.846 -2.442 1.00 95.94 97 SER A CA 1
ATOM 764 C C . SER A 1 97 ? 11.618 8.194 -3.508 1.00 95.94 97 SER A C 1
ATOM 766 O O . SER A 1 97 ? 11.938 8.787 -4.546 1.00 95.94 97 SER A O 1
ATOM 768 N N . ARG A 1 98 ? 10.358 7.799 -3.283 1.00 95.69 98 ARG A N 1
ATOM 769 C CA . ARG A 1 98 ? 9.199 8.106 -4.145 1.00 95.69 98 ARG A CA 1
ATOM 770 C C . ARG A 1 98 ? 7.953 8.317 -3.294 1.00 95.69 98 ARG A C 1
ATOM 772 O O . ARG A 1 98 ? 7.460 7.373 -2.685 1.00 95.69 98 ARG A O 1
ATOM 779 N N . TYR A 1 99 ? 7.417 9.533 -3.294 1.00 95.19 99 TYR A N 1
ATOM 780 C CA . TYR A 1 99 ? 6.196 9.896 -2.577 1.00 95.19 99 TYR A CA 1
ATOM 781 C C . TYR A 1 99 ? 5.345 10.806 -3.470 1.00 95.19 99 TYR A C 1
ATOM 783 O O . TYR A 1 99 ? 5.720 11.947 -3.726 1.00 95.19 99 TYR A O 1
ATOM 791 N N . ILE A 1 100 ? 4.224 10.283 -3.970 1.00 94.81 100 ILE A N 1
ATOM 792 C CA . ILE A 1 100 ? 3.227 11.025 -4.761 1.00 94.81 100 ILE A CA 1
ATOM 793 C C . ILE A 1 100 ? 2.328 11.844 -3.825 1.00 94.81 100 ILE A C 1
ATOM 795 O O . ILE A 1 100 ? 1.858 12.918 -4.187 1.00 94.81 100 ILE A O 1
ATOM 799 N N . GLY A 1 101 ? 2.084 11.346 -2.609 1.00 91.12 101 GLY A N 1
ATOM 800 C CA . GLY A 1 101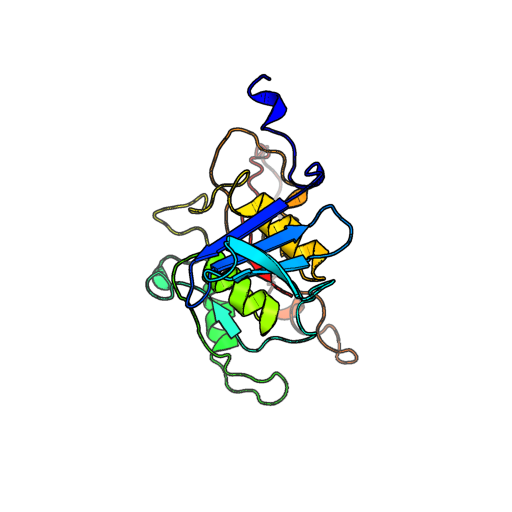 ? 1.186 11.977 -1.639 1.00 91.12 101 GLY A CA 1
ATOM 801 C C . GLY A 1 101 ? -0.264 11.507 -1.724 1.00 91.12 101 GLY A C 1
ATOM 802 O O . GLY A 1 101 ? -1.080 11.922 -0.903 1.00 91.12 101 GLY A O 1
ATOM 803 N N . SER A 1 102 ? -0.564 10.587 -2.644 1.00 92.06 102 SER A N 1
ATOM 804 C CA . SER A 1 102 ? -1.808 9.820 -2.689 1.00 92.06 102 SER A CA 1
ATOM 805 C C . SER A 1 102 ? -1.524 8.388 -2.240 1.00 92.06 102 SER A C 1
ATOM 807 O O . SER A 1 102 ? -0.733 7.694 -2.878 1.00 92.06 102 SER A O 1
ATOM 809 N N . LEU A 1 103 ? -2.185 7.944 -1.161 1.00 89.81 103 LEU A N 1
ATOM 810 C CA . LEU A 1 103 ? -2.078 6.576 -0.631 1.00 89.81 103 LEU A CA 1
ATOM 811 C C . LEU A 1 103 ? -2.267 5.533 -1.738 1.00 89.81 103 LEU A C 1
ATOM 813 O O . LEU A 1 103 ? -1.455 4.625 -1.864 1.00 89.81 103 LEU A O 1
ATOM 817 N N . VAL A 1 104 ? -3.300 5.704 -2.566 1.00 94.19 104 VAL A N 1
ATOM 818 C CA . VAL A 1 104 ? -3.648 4.770 -3.643 1.00 94.19 104 VAL A CA 1
ATOM 819 C C . VAL A 1 104 ? -2.553 4.715 -4.714 1.00 94.19 104 VAL A C 1
ATOM 821 O O . VAL A 1 104 ? -2.152 3.630 -5.124 1.00 94.19 104 VAL A O 1
ATOM 824 N N . ALA A 1 105 ? -2.027 5.865 -5.146 1.00 94.75 105 ALA A N 1
ATOM 825 C CA . ALA A 1 105 ? -1.011 5.913 -6.199 1.00 94.75 105 ALA A CA 1
ATOM 826 C C . ALA A 1 105 ? 0.363 5.410 -5.717 1.00 94.75 105 ALA A C 1
ATOM 828 O O . ALA A 1 105 ? 1.055 4.692 -6.442 1.00 94.75 105 ALA A O 1
ATOM 829 N N . ASP A 1 106 ? 0.751 5.746 -4.481 1.00 93.62 106 ASP A N 1
ATOM 830 C CA . ASP A 1 106 ? 1.978 5.233 -3.873 1.00 93.62 106 ASP A CA 1
ATOM 831 C C . ASP A 1 106 ? 1.881 3.723 -3.577 1.00 93.62 106 ASP A C 1
ATOM 833 O O . ASP A 1 106 ? 2.840 2.997 -3.839 1.00 93.62 106 ASP A O 1
ATOM 837 N N . PHE A 1 107 ? 0.721 3.229 -3.120 1.00 94.50 107 PHE A N 1
ATOM 838 C CA . PHE A 1 107 ? 0.441 1.793 -2.982 1.00 94.50 107 PHE A CA 1
ATOM 839 C C . PHE A 1 107 ? 0.550 1.076 -4.330 1.00 94.50 107 PHE A C 1
ATOM 841 O O . PHE A 1 107 ? 1.277 0.094 -4.441 1.00 94.50 107 PHE A O 1
ATOM 848 N N . HIS A 1 108 ? -0.138 1.574 -5.362 1.00 95.25 108 HIS A N 1
ATOM 849 C CA . HIS A 1 108 ? -0.208 0.933 -6.675 1.00 95.25 108 HIS A CA 1
ATOM 850 C C . HIS A 1 108 ? 1.174 0.795 -7.332 1.00 95.25 108 HIS A C 1
ATOM 852 O O . HIS A 1 108 ? 1.529 -0.277 -7.824 1.00 95.25 108 HIS A O 1
ATOM 858 N N . ARG A 1 109 ? 2.010 1.841 -7.268 1.00 94.38 109 ARG A N 1
ATOM 859 C CA . ARG A 1 109 ? 3.405 1.757 -7.727 1.00 94.38 109 ARG A CA 1
ATOM 860 C C . ARG A 1 109 ? 4.201 0.726 -6.921 1.00 94.38 109 ARG A C 1
ATOM 862 O O . ARG A 1 109 ? 4.906 -0.084 -7.518 1.00 94.38 109 ARG A O 1
ATOM 869 N N . ASN A 1 110 ? 4.108 0.757 -5.591 1.00 91.75 110 ASN A N 1
ATOM 870 C CA . ASN A 1 110 ? 4.889 -0.135 -4.731 1.00 91.75 110 ASN A CA 1
ATOM 871 C C . ASN A 1 110 ? 4.441 -1.607 -4.878 1.00 91.75 110 ASN A C 1
ATOM 873 O O . ASN A 1 110 ? 5.281 -2.495 -4.788 1.00 91.75 110 ASN A O 1
ATOM 877 N N . LEU A 1 111 ? 3.165 -1.868 -5.193 1.00 92.50 111 LEU A N 1
ATOM 878 C CA . LEU A 1 111 ? 2.646 -3.190 -5.572 1.00 92.50 111 LEU A CA 1
ATOM 879 C C . LEU A 1 111 ? 3.329 -3.729 -6.840 1.00 92.50 111 LEU A C 1
ATOM 881 O O . LEU A 1 111 ? 3.765 -4.873 -6.858 1.00 92.50 111 LEU A O 1
ATOM 885 N N . LEU A 1 112 ? 3.461 -2.901 -7.882 1.00 92.75 112 LEU A N 1
ATOM 886 C CA . LEU A 1 112 ? 4.006 -3.316 -9.184 1.00 92.75 112 LEU A CA 1
ATOM 887 C C . LEU A 1 112 ? 5.542 -3.277 -9.286 1.00 92.75 112 LEU A C 1
ATOM 889 O O . LEU A 1 112 ? 6.102 -3.858 -10.217 1.00 92.75 112 LEU A O 1
ATOM 893 N N . LYS A 1 113 ? 6.233 -2.548 -8.399 1.00 92.06 113 LYS A N 1
ATOM 894 C CA . LYS A 1 113 ? 7.697 -2.333 -8.453 1.00 92.06 113 LYS A CA 1
ATOM 895 C C . LYS A 1 113 ? 8.450 -2.715 -7.177 1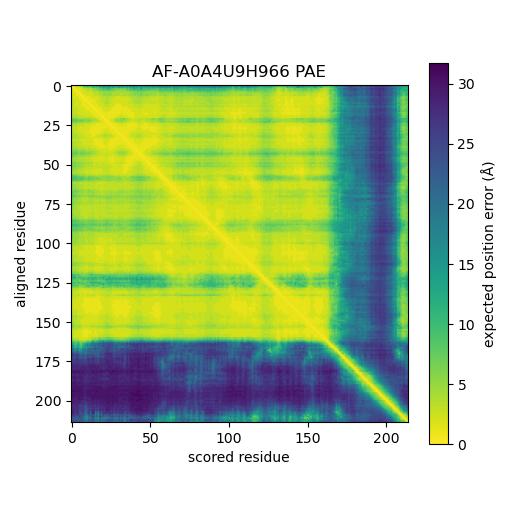.00 92.06 113 LYS A C 1
ATOM 897 O O . LYS A 1 113 ? 9.671 -2.589 -7.146 1.00 92.06 113 LYS A O 1
ATOM 902 N N . GLY A 1 114 ? 7.744 -3.195 -6.155 1.00 89.94 114 GLY A N 1
ATOM 903 C CA . GLY A 1 114 ? 8.303 -3.430 -4.829 1.00 89.94 114 GLY A CA 1
ATOM 904 C C . GLY A 1 114 ? 8.552 -2.125 -4.065 1.00 89.94 114 GLY A C 1
ATOM 905 O O . GLY A 1 114 ? 8.626 -1.033 -4.631 1.00 89.94 114 GLY A O 1
ATOM 906 N N . GLY A 1 115 ? 8.680 -2.240 -2.745 1.00 90.38 115 GLY A N 1
ATOM 907 C CA . GLY A 1 115 ? 8.985 -1.122 -1.853 1.00 90.38 115 GLY A CA 1
ATOM 908 C C . GLY A 1 115 ? 8.009 -0.999 -0.688 1.00 90.38 115 GLY A C 1
ATOM 909 O O . GLY A 1 115 ? 7.242 -1.913 -0.390 1.00 90.38 115 GLY A O 1
ATOM 910 N N . ILE A 1 116 ? 8.064 0.144 -0.006 1.00 91.12 116 ILE A N 1
ATOM 911 C CA . ILE A 1 116 ? 7.363 0.373 1.260 1.00 91.12 116 ILE A CA 1
ATOM 912 C C . ILE A 1 116 ? 6.665 1.736 1.318 1.00 91.12 116 ILE A C 1
ATOM 914 O O . ILE A 1 116 ? 7.253 2.764 0.988 1.00 91.12 116 ILE A O 1
ATOM 918 N N . TYR A 1 117 ? 5.432 1.755 1.831 1.00 92.38 117 TYR A N 1
ATOM 919 C CA . TYR A 1 117 ? 4.697 2.966 2.196 1.00 92.38 117 TYR A CA 1
ATOM 920 C C . TYR A 1 117 ? 4.610 3.152 3.720 1.00 92.38 117 TYR A C 1
ATOM 922 O O . TYR A 1 117 ? 4.259 2.223 4.452 1.00 92.38 117 TYR A O 1
ATOM 930 N N . ILE A 1 118 ? 4.922 4.364 4.198 1.00 90.31 118 ILE A N 1
ATOM 931 C CA . ILE A 1 118 ? 5.018 4.722 5.622 1.00 90.31 118 ILE A CA 1
ATOM 932 C C . ILE A 1 118 ? 4.354 6.090 5.866 1.00 90.31 118 ILE A C 1
ATOM 934 O O . ILE A 1 118 ? 4.679 7.073 5.202 1.00 90.31 118 ILE A O 1
ATOM 938 N N . TYR A 1 119 ? 3.481 6.189 6.873 1.00 86.94 119 TYR A N 1
ATOM 939 C CA . TYR A 1 119 ? 2.757 7.426 7.226 1.00 86.94 119 TYR A CA 1
ATOM 940 C C . TYR A 1 119 ? 2.737 7.705 8.750 1.00 86.94 119 TYR A C 1
ATOM 942 O O . TYR A 1 119 ? 1.679 7.788 9.374 1.00 86.94 119 TYR A O 1
ATOM 950 N N . PRO A 1 120 ? 3.897 7.797 9.415 1.00 82.69 120 PRO A N 1
ATOM 951 C CA . PRO A 1 120 ? 3.989 7.689 10.872 1.00 82.69 120 PRO A CA 1
ATOM 952 C C . PRO A 1 120 ? 3.185 8.734 11.638 1.00 82.69 120 PRO A C 1
ATOM 954 O O . PRO A 1 120 ? 3.009 9.870 11.199 1.00 82.69 120 PRO A O 1
ATOM 957 N N . SER A 1 121 ? 2.774 8.357 12.852 1.00 77.31 121 SER A N 1
ATOM 958 C CA . SER A 1 121 ? 2.246 9.298 13.839 1.00 77.31 121 SER A CA 1
ATOM 959 C C . SER A 1 121 ? 3.229 10.457 14.030 1.00 77.31 121 SER A C 1
ATOM 961 O O . SER A 1 121 ? 4.389 10.228 14.390 1.00 77.31 121 SER A O 1
ATOM 963 N N . THR A 1 122 ? 2.766 11.683 13.813 1.00 75.31 122 THR A N 1
ATOM 964 C CA . THR A 1 122 ? 3.533 12.914 14.038 1.00 75.31 122 THR A CA 1
ATOM 965 C C . THR A 1 122 ? 3.100 13.572 15.348 1.00 75.31 122 THR A C 1
ATOM 967 O O . THR A 1 122 ? 2.086 13.198 15.934 1.00 75.31 122 THR A O 1
ATOM 970 N N . ALA A 1 123 ? 3.813 14.611 15.787 1.00 74.00 123 ALA A N 1
ATOM 971 C CA . ALA A 1 123 ? 3.361 15.450 16.900 1.00 74.00 123 ALA A CA 1
ATOM 972 C C . ALA A 1 123 ? 1.968 16.083 16.663 1.00 74.00 123 ALA A C 1
ATOM 974 O O . ALA A 1 123 ? 1.196 16.212 17.605 1.00 74.00 123 ALA A O 1
ATOM 975 N N . SER A 1 124 ? 1.625 16.430 15.413 1.00 73.88 124 SER A N 1
ATOM 976 C CA . SER A 1 124 ? 0.309 16.988 15.049 1.00 73.88 124 SER A CA 1
ATOM 977 C C . SER A 1 124 ? -0.782 15.926 14.863 1.00 73.88 124 SER A C 1
ATOM 979 O O . SER A 1 124 ? -1.964 16.234 14.976 1.00 73.88 124 SER A O 1
ATOM 981 N N . HIS A 1 125 ? -0.399 14.675 14.594 1.00 73.44 125 HIS A N 1
ATOM 982 C CA . HIS A 1 125 ? -1.307 13.535 14.480 1.00 73.44 125 HIS A CA 1
ATOM 983 C C . HIS A 1 125 ? -0.768 12.342 15.297 1.00 73.44 125 HIS A C 1
ATOM 985 O O . HIS A 1 125 ? -0.247 11.379 14.719 1.00 73.44 125 HIS A O 1
ATOM 991 N N . PRO A 1 126 ? -0.889 12.364 16.644 1.00 69.69 126 PRO A N 1
ATOM 992 C CA . PRO A 1 126 ? -0.352 11.310 17.514 1.00 69.69 126 PRO A CA 1
ATOM 993 C C . PRO A 1 126 ? -0.978 9.929 17.277 1.00 69.69 126 PRO A C 1
ATOM 995 O O . PRO A 1 126 ? -0.382 8.906 17.618 1.00 69.69 126 PRO A O 1
ATOM 998 N N . GLN A 1 127 ? -2.172 9.901 16.678 1.00 64.88 127 GLN A N 1
ATOM 999 C CA . GLN A 1 127 ? -2.891 8.694 16.269 1.00 64.88 127 GLN A CA 1
ATOM 1000 C C . GLN A 1 127 ? -2.665 8.322 14.791 1.00 64.88 127 GLN A C 1
ATOM 1002 O O . GLN A 1 127 ? -3.334 7.428 14.303 1.00 64.88 127 GLN A O 1
ATOM 1007 N N . GLY A 1 128 ? -1.743 8.973 14.071 1.00 69.81 128 GLY A N 1
ATOM 1008 C CA . GLY A 1 128 ? -1.693 8.902 12.605 1.00 69.81 128 GLY A CA 1
ATOM 1009 C C . GLY A 1 128 ? -2.812 9.708 11.936 1.00 69.81 128 GLY A C 1
ATOM 1010 O O . GLY A 1 128 ? -3.624 10.339 12.613 1.00 69.81 128 GLY A O 1
ATOM 1011 N N . LYS A 1 129 ? -2.796 9.744 10.598 1.00 74.88 129 LYS A N 1
ATOM 1012 C CA . LYS A 1 129 ? -3.744 10.522 9.773 1.00 74.88 129 LYS A CA 1
ATOM 1013 C C . LYS A 1 129 ? -4.681 9.643 8.936 1.00 74.88 129 LYS A C 1
ATOM 1015 O O . LYS A 1 129 ? -5.782 10.079 8.613 1.00 74.88 129 LYS A O 1
ATOM 1020 N N . LEU A 1 130 ? -4.228 8.445 8.564 1.00 79.94 130 LEU A N 1
ATOM 1021 C CA . LEU A 1 130 ? -5.028 7.481 7.807 1.00 79.94 130 LEU A CA 1
ATOM 1022 C C . LEU A 1 130 ? -6.139 6.915 8.703 1.00 79.94 130 LEU A C 1
ATOM 1024 O O . LE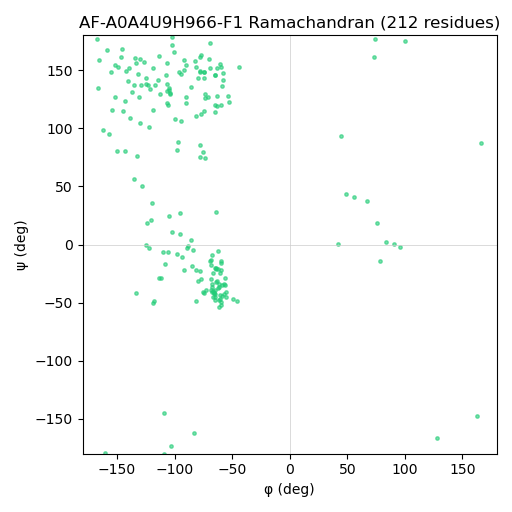U A 1 130 ? -6.026 6.996 9.923 1.00 79.94 130 LEU A O 1
ATOM 1028 N N . ARG A 1 131 ? -7.216 6.350 8.151 1.00 84.62 131 ARG A N 1
ATOM 1029 C CA . ARG A 1 131 ? -8.333 5.799 8.944 1.00 84.62 131 ARG A CA 1
ATOM 1030 C C . ARG A 1 131 ? -8.445 4.293 8.786 1.00 84.62 131 ARG A C 1
ATOM 1032 O O . ARG A 1 131 ? -8.217 3.749 7.707 1.00 84.62 131 ARG A O 1
ATOM 1039 N N . LEU A 1 132 ? -8.768 3.616 9.891 1.00 85.56 132 LEU A N 1
ATOM 1040 C CA . LEU A 1 132 ? -8.663 2.160 9.969 1.00 85.56 132 LEU A CA 1
ATOM 1041 C C . LEU A 1 132 ? -9.570 1.479 8.944 1.00 85.56 132 LEU A C 1
ATOM 1043 O O . LEU A 1 132 ? -9.083 0.719 8.118 1.00 85.56 132 LEU A O 1
ATOM 1047 N N . LEU A 1 133 ? -10.857 1.825 8.957 1.00 85.81 133 LEU A N 1
ATOM 1048 C CA . LEU A 1 133 ? -11.897 1.134 8.195 1.00 85.81 133 LEU A CA 1
ATOM 1049 C C . LEU A 1 133 ? -11.750 1.272 6.672 1.00 85.81 133 LEU A C 1
ATOM 1051 O O . LEU A 1 133 ? -11.950 0.296 5.961 1.00 85.81 133 LEU A O 1
ATOM 1055 N N . TYR A 1 134 ? -11.402 2.465 6.174 1.00 85.06 134 TYR A N 1
ATOM 1056 C CA . TYR A 1 134 ? -11.509 2.809 4.747 1.00 85.06 134 TYR A CA 1
ATOM 1057 C C . TYR A 1 134 ? -10.200 3.247 4.067 1.00 85.06 134 TYR A C 1
ATOM 1059 O O . TYR A 1 134 ? -10.190 3.462 2.860 1.00 85.06 134 TYR A O 1
ATOM 1067 N N . GLU A 1 135 ? -9.083 3.343 4.795 1.00 88.50 135 GLU A N 1
ATOM 1068 C CA . GLU A 1 135 ? -7.749 3.519 4.195 1.00 88.50 135 GLU A CA 1
ATOM 1069 C C . GLU A 1 135 ? -6.825 2.347 4.548 1.00 88.50 135 GLU A C 1
ATOM 1071 O O . GLU A 1 135 ? -6.233 1.750 3.653 1.00 88.50 135 GLU A O 1
ATOM 1076 N N . CYS A 1 136 ? -6.713 1.973 5.827 1.00 90.31 136 CYS A N 1
ATOM 1077 C CA . CYS A 1 136 ? -5.755 0.943 6.239 1.00 90.31 136 CYS A CA 1
ATOM 1078 C C . CYS A 1 136 ? -6.254 -0.491 6.010 1.00 90.31 136 CYS A C 1
ATOM 1080 O O . CYS A 1 136 ? -5.516 -1.278 5.431 1.00 90.31 136 CYS A O 1
ATOM 1082 N N . ASN A 1 137 ? -7.478 -0.842 6.416 1.00 92.44 137 ASN A N 1
ATOM 1083 C CA . ASN A 1 137 ? -8.037 -2.194 6.276 1.00 92.44 137 ASN A CA 1
ATOM 1084 C C . ASN A 1 137 ? -8.122 -2.698 4.819 1.00 92.44 137 ASN A C 1
ATOM 1086 O O . ASN A 1 137 ? -7.631 -3.806 4.570 1.00 92.44 137 ASN A O 1
ATOM 1090 N N . PRO A 1 138 ? -8.667 -1.947 3.838 1.00 95.25 138 PRO A N 1
ATOM 1091 C CA . PRO A 1 138 ? -8.765 -2.447 2.465 1.00 95.25 138 PRO A CA 1
ATOM 1092 C C . PRO A 1 138 ? -7.388 -2.592 1.808 1.00 95.25 138 PRO A C 1
ATOM 1094 O O . PRO A 1 138 ? -7.100 -3.604 1.170 1.00 95.25 138 PRO A O 1
ATOM 1097 N N . MET A 1 139 ? -6.494 -1.624 2.031 1.00 95.12 139 MET A N 1
ATOM 1098 C CA . MET A 1 139 ? -5.122 -1.674 1.516 1.00 95.12 139 MET A CA 1
ATOM 1099 C C . MET A 1 139 ? -4.300 -2.781 2.188 1.00 95.12 139 MET A C 1
ATO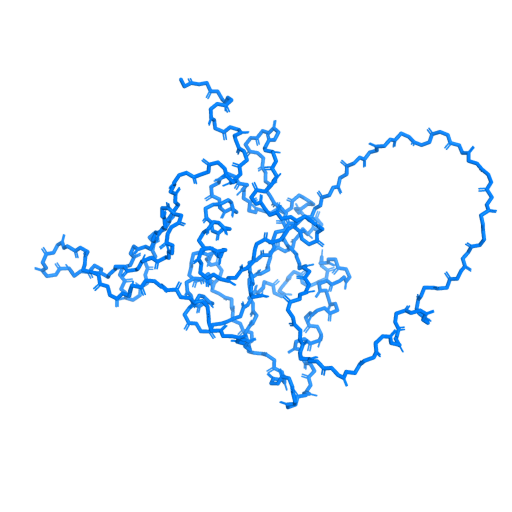M 1101 O O . MET A 1 139 ? -3.484 -3.423 1.534 1.00 95.12 139 MET A O 1
ATOM 1105 N N . ALA A 1 140 ? -4.537 -3.057 3.472 1.00 94.81 140 ALA A N 1
ATOM 1106 C CA . ALA A 1 140 ? -3.912 -4.163 4.188 1.00 94.81 140 ALA A CA 1
ATOM 1107 C C . ALA A 1 140 ? -4.332 -5.530 3.634 1.00 94.81 140 ALA A C 1
ATOM 1109 O O . ALA A 1 140 ? -3.483 -6.401 3.452 1.00 94.81 140 ALA A O 1
ATOM 1110 N N . PHE A 1 141 ? -5.619 -5.700 3.321 1.00 96.75 141 PHE A N 1
ATOM 1111 C CA . PHE A 1 141 ? -6.137 -6.950 2.767 1.00 96.75 141 PHE A CA 1
ATOM 1112 C C . PHE A 1 141 ? -5.573 -7.203 1.367 1.00 96.75 141 PHE A C 1
ATOM 1114 O O . PHE A 1 141 ? -5.037 -8.279 1.114 1.00 96.75 141 PHE A O 1
ATOM 1121 N N . LEU A 1 142 ? -5.562 -6.179 0.506 1.00 96.62 142 LEU A N 1
ATOM 1122 C CA . LEU A 1 142 ? -4.872 -6.220 -0.787 1.00 96.62 142 LEU A CA 1
ATOM 1123 C C . LEU A 1 142 ? -3.376 -6.534 -0.641 1.00 96.62 142 LEU A C 1
ATOM 1125 O O . LEU A 1 142 ? -2.844 -7.334 -1.406 1.00 96.62 142 LEU A O 1
ATOM 1129 N N . ALA A 1 143 ? -2.689 -5.935 0.335 1.00 95.88 143 ALA A N 1
ATOM 1130 C CA . ALA A 1 143 ? -1.254 -6.135 0.507 1.00 95.88 143 ALA A CA 1
ATOM 1131 C C . ALA A 1 143 ? -0.905 -7.581 0.880 1.00 95.88 143 ALA A C 1
ATOM 1133 O O . ALA A 1 143 ? -0.027 -8.178 0.260 1.00 95.88 143 ALA A O 1
ATOM 1134 N N . GLU A 1 144 ? -1.612 -8.162 1.851 1.00 95.56 144 GLU A N 1
ATOM 1135 C CA . GLU A 1 144 ? -1.409 -9.558 2.253 1.00 95.56 144 GLU A CA 1
ATOM 1136 C C . GLU A 1 144 ? -1.842 -10.536 1.147 1.00 95.56 144 GLU A C 1
ATOM 1138 O O . GLU A 1 144 ? -1.147 -11.516 0.874 1.00 95.56 144 GLU A O 1
ATOM 1143 N N . GLN A 1 145 ? -2.916 -10.226 0.414 1.00 96.88 145 GLN A N 1
ATOM 1144 C CA . GLN A 1 145 ? -3.348 -11.003 -0.754 1.00 96.88 145 GLN A CA 1
ATOM 1145 C C . GLN A 1 145 ? -2.359 -10.938 -1.928 1.00 96.88 145 GLN A C 1
ATOM 1147 O O . GLN A 1 145 ? -2.270 -11.894 -2.699 1.00 96.88 145 GLN A O 1
ATOM 1152 N N . ALA A 1 146 ? -1.544 -9.884 -2.013 1.00 94.69 146 ALA A N 1
ATOM 1153 C CA . ALA A 1 146 ? -0.400 -9.774 -2.919 1.00 94.69 146 ALA A CA 1
ATOM 1154 C C . ALA A 1 146 ? 0.909 -10.379 -2.359 1.00 94.69 146 ALA A C 1
ATOM 1156 O O . ALA A 1 146 ? 1.947 -10.300 -3.014 1.00 94.69 146 ALA A O 1
ATOM 1157 N N . GLY A 1 147 ? 0.891 -11.013 -1.179 1.00 93.75 147 GLY A N 1
ATOM 1158 C CA . GLY A 1 147 ? 2.071 -11.616 -0.535 1.00 93.75 147 GLY A CA 1
ATOM 1159 C C . GLY A 1 147 ? 2.945 -10.645 0.274 1.00 93.75 147 GLY A C 1
ATOM 1160 O O . GLY A 1 147 ? 3.965 -11.058 0.823 1.00 93.75 147 GLY A O 1
ATOM 1161 N N . GLY A 1 148 ? 2.548 -9.374 0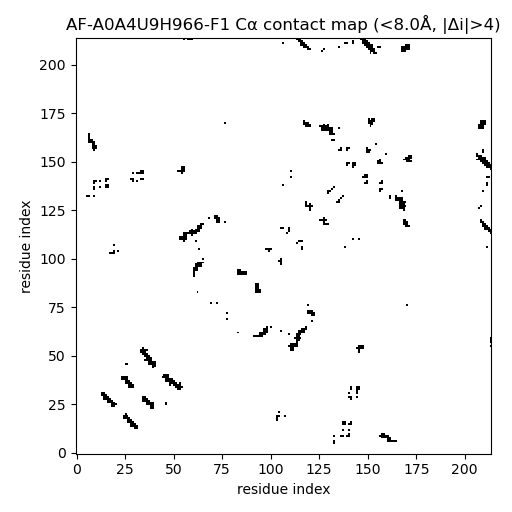.364 1.00 91.06 148 GLY A N 1
ATOM 1162 C CA . GLY A 1 148 ? 3.143 -8.391 1.264 1.00 91.06 148 GLY A CA 1
ATOM 1163 C C . GLY A 1 148 ? 2.573 -8.480 2.683 1.00 91.06 148 GLY A C 1
ATOM 1164 O O . GLY A 1 148 ? 1.973 -9.474 3.090 1.00 91.06 148 GLY A O 1
ATOM 1165 N N . LYS A 1 149 ? 2.775 -7.419 3.462 1.00 90.38 149 LYS A N 1
ATOM 1166 C CA . LYS A 1 149 ? 2.431 -7.322 4.884 1.00 90.38 149 LYS A CA 1
ATOM 1167 C C . LYS A 1 149 ? 1.882 -5.943 5.225 1.00 90.38 149 LYS A C 1
ATOM 1169 O O . LYS A 1 149 ? 2.415 -4.913 4.804 1.00 90.38 149 LYS A O 1
ATOM 1174 N N . ALA A 1 150 ? 0.864 -5.927 6.079 1.00 90.06 150 ALA A N 1
ATOM 1175 C CA . ALA A 1 150 ? 0.325 -4.708 6.658 1.00 90.06 150 ALA A CA 1
ATOM 1176 C C . ALA A 1 150 ? 0.399 -4.768 8.186 1.00 90.06 150 ALA A C 1
ATOM 1178 O O . ALA A 1 150 ? -0.394 -5.433 8.856 1.00 90.06 150 ALA A O 1
ATOM 1179 N N . SER A 1 151 ? 1.393 -4.088 8.755 1.00 87.38 151 SER A N 1
ATOM 1180 C CA . SER A 1 151 ? 1.724 -4.192 10.178 1.00 87.38 151 SER A CA 1
ATOM 1181 C C . SER A 1 151 ? 1.531 -2.871 10.892 1.00 87.38 151 SER A C 1
ATOM 1183 O O . SER A 1 151 ? 2.015 -1.846 10.434 1.00 87.38 151 SER A O 1
ATOM 1185 N N . ASP A 1 152 ? 0.944 -2.908 12.085 1.00 78.62 152 ASP A N 1
ATOM 1186 C CA . ASP A 1 152 ? 0.922 -1.777 13.006 1.00 78.62 152 ASP A CA 1
ATOM 1187 C C . ASP A 1 152 ? 2.333 -1.355 13.478 1.00 78.62 152 ASP A C 1
ATOM 1189 O O . ASP A 1 152 ? 2.499 -0.362 14.166 1.00 78.62 152 ASP A O 1
ATOM 1193 N N . GLY A 1 153 ? 3.393 -2.079 13.121 1.00 80.00 153 GLY A N 1
ATOM 1194 C CA . GLY A 1 153 ? 4.739 -1.881 13.658 1.00 80.00 153 GLY A CA 1
ATOM 1195 C C . GLY A 1 153 ? 4.911 -2.493 15.049 1.00 80.00 153 GLY A C 1
ATOM 1196 O O . GLY A 1 153 ? 6.038 -2.728 15.488 1.00 80.00 153 GLY A O 1
ATOM 1197 N N . LYS A 1 154 ? 3.800 -2.848 15.707 1.00 78.81 154 LYS A N 1
ATOM 1198 C CA . LYS A 1 154 ? 3.726 -3.854 16.771 1.00 78.81 154 LYS A CA 1
ATOM 1199 C C . LYS A 1 154 ? 2.812 -5.018 16.358 1.00 78.81 154 LYS A C 1
ATOM 1201 O O . LYS A 1 154 ? 3.245 -6.163 16.453 1.00 78.81 154 LYS A O 1
ATOM 1206 N N . ASN A 1 155 ? 1.609 -4.725 15.855 1.00 85.44 155 ASN A N 1
ATOM 1207 C CA . ASN A 1 155 ? 0.571 -5.711 15.500 1.00 85.44 155 ASN A CA 1
ATOM 1208 C C . ASN A 1 155 ? 0.471 -5.956 13.972 1.00 85.44 155 ASN A C 1
ATOM 1210 O O . ASN A 1 155 ? 1.267 -5.424 13.193 1.00 85.44 155 ASN A O 1
ATOM 1214 N N . ARG A 1 156 ? -0.532 -6.724 13.527 1.00 91.88 156 ARG A N 1
ATOM 1215 C CA . ARG A 1 156 ? -1.047 -6.785 12.139 1.00 91.88 156 ARG A CA 1
ATOM 1216 C C . ARG A 1 156 ? -2.259 -5.854 12.015 1.00 91.88 156 ARG A C 1
ATOM 1218 O O . ARG A 1 156 ? -2.960 -5.660 13.001 1.00 91.88 156 ARG A O 1
ATOM 1225 N N . ILE A 1 157 ? -2.498 -5.257 10.845 1.00 89.44 157 ILE A N 1
ATOM 1226 C CA . ILE A 1 157 ? -3.589 -4.276 10.666 1.00 8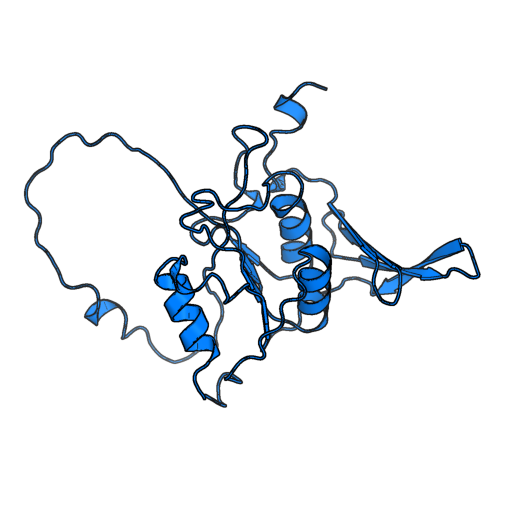9.44 157 ILE A CA 1
ATOM 1227 C C . ILE A 1 157 ? -4.967 -4.916 10.618 1.00 89.44 157 ILE A C 1
ATOM 1229 O O . ILE A 1 157 ? -5.884 -4.422 11.268 1.00 89.44 157 ILE A O 1
ATOM 1233 N N . LEU A 1 158 ? -5.094 -6.046 9.927 1.00 92.94 158 LEU A N 1
ATOM 1234 C CA . LEU A 1 158 ? -6.363 -6.760 9.813 1.00 92.94 158 LEU A CA 1
ATOM 1235 C C . LEU A 1 158 ? -6.878 -7.289 11.166 1.00 92.94 158 LEU A C 1
ATOM 1237 O O . LEU A 1 158 ? -8.077 -7.494 11.312 1.00 92.94 158 LEU A O 1
ATOM 1241 N N . ASP A 1 159 ? -6.005 -7.425 12.167 1.00 94.00 159 ASP A N 1
ATOM 1242 C CA . ASP A 1 159 ? -6.347 -7.909 13.512 1.00 94.00 159 ASP A CA 1
ATOM 1243 C C . ASP A 1 159 ? -6.780 -6.784 14.475 1.00 94.00 159 ASP A C 1
ATOM 1245 O O . ASP A 1 159 ? -7.120 -7.051 15.628 1.00 94.00 159 ASP A O 1
ATOM 1249 N N . ILE A 1 160 ? -6.745 -5.511 14.056 1.00 87.81 160 ILE A N 1
ATOM 1250 C CA . ILE A 1 160 ? -7.133 -4.391 14.925 1.00 87.81 160 ILE A CA 1
ATOM 1251 C C . ILE A 1 160 ? -8.654 -4.256 14.940 1.00 87.81 160 ILE A C 1
ATOM 1253 O O . ILE A 1 160 ? -9.244 -3.800 13.962 1.00 87.81 160 ILE A O 1
ATOM 1257 N N . THR A 1 161 ? -9.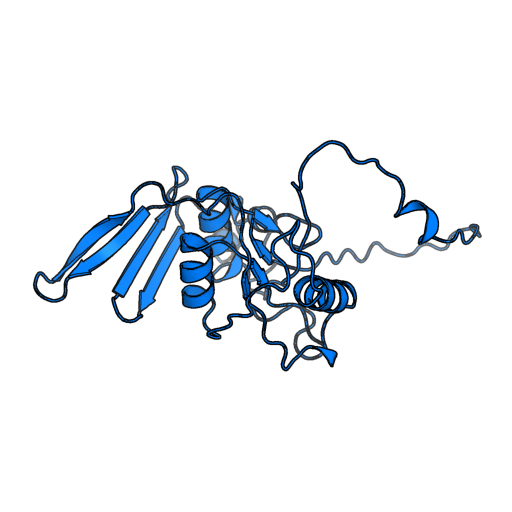276 -4.564 16.079 1.00 87.38 161 THR A N 1
ATOM 1258 C CA . THR A 1 161 ? -10.683 -4.236 16.344 1.00 87.38 161 THR A CA 1
ATOM 1259 C C . THR A 1 161 ? -10.886 -2.710 16.359 1.00 87.38 161 THR A C 1
ATOM 1261 O O . THR A 1 161 ? -10.286 -2.021 17.195 1.00 87.38 161 THR A O 1
ATOM 1264 N N . PRO A 1 162 ? -11.723 -2.148 15.472 1.00 84.06 162 PRO A N 1
ATOM 1265 C CA . PRO A 1 162 ? -12.137 -0.750 15.534 1.00 84.06 162 PRO A CA 1
ATOM 1266 C C . PRO A 1 162 ? -12.919 -0.463 16.823 1.00 84.06 162 PRO A C 1
ATOM 1268 O O . PRO A 1 162 ? -13.890 -1.140 17.130 1.00 84.06 162 PRO A O 1
ATOM 1271 N N . GLN A 1 163 ? -12.522 0.565 17.576 1.00 75.19 163 GLN A N 1
ATOM 1272 C CA . GLN A 1 163 ? -13.271 1.006 18.769 1.00 75.19 163 GLN A CA 1
ATOM 1273 C C . GLN A 1 163 ? -14.299 2.106 18.461 1.00 75.19 163 GLN A C 1
ATOM 1275 O O . GLN A 1 163 ? -15.222 2.304 19.242 1.00 75.19 163 GLN A O 1
ATOM 1280 N N . LYS A 1 164 ? -14.094 2.827 17.349 1.00 65.19 164 LYS A N 1
ATOM 1281 C CA . LYS A 1 164 ? -14.962 3.804 16.659 1.00 65.19 164 LYS A CA 1
ATOM 1282 C C . LYS A 1 164 ? -14.440 3.944 15.218 1.00 65.19 164 LYS A C 1
ATOM 1284 O O . LYS A 1 164 ? -13.387 3.387 14.896 1.00 65.19 164 LYS A O 1
ATOM 1289 N N . THR A 1 165 ? -15.062 4.791 14.399 1.00 53.56 165 THR A N 1
ATOM 1290 C CA . THR A 1 165 ? -14.597 5.270 13.070 1.00 53.56 165 THR A CA 1
ATOM 1291 C C . THR A 1 165 ? -13.287 6.107 13.084 1.00 53.56 165 THR A C 1
ATOM 1293 O O . THR A 1 165 ? -13.049 6.963 12.232 1.00 53.56 165 THR A O 1
ATOM 1296 N N . ALA A 1 166 ? -12.411 5.861 14.061 1.00 42.91 166 ALA A N 1
ATOM 1297 C CA . ALA A 1 166 ? -11.213 6.625 14.402 1.00 42.91 166 ALA A CA 1
ATOM 1298 C C . ALA A 1 166 ? -10.003 6.388 13.459 1.00 42.91 166 ALA A C 1
ATOM 1300 O O . ALA A 1 166 ? -9.940 5.378 12.744 1.00 42.91 166 ALA A O 1
ATOM 1301 N N . PRO A 1 167 ? -8.993 7.287 13.470 1.00 43.91 167 PRO A N 1
ATOM 1302 C CA . PRO A 1 167 ? -7.774 7.120 12.684 1.00 43.91 167 PRO A CA 1
ATOM 1303 C C . PRO A 1 167 ? -6.908 5.913 13.095 1.00 43.91 167 PRO A C 1
ATOM 1305 O O . PRO A 1 167 ? -6.756 5.566 14.272 1.00 43.91 167 PRO A O 1
ATOM 1308 N N . ALA A 1 168 ? -6.278 5.323 12.081 1.00 42.50 168 ALA A N 1
ATOM 1309 C CA . ALA A 1 168 ? -5.177 4.378 12.175 1.00 42.50 168 ALA A CA 1
ATOM 1310 C C . ALA A 1 168 ? -3.807 5.090 12.115 1.00 42.50 168 ALA A C 1
ATOM 1312 O O . ALA A 1 168 ? -3.650 6.213 11.635 1.00 42.50 168 ALA A O 1
ATOM 1313 N N . ARG A 1 169 ? -2.787 4.398 12.622 1.00 56.38 169 ARG A N 1
ATOM 1314 C CA . ARG A 1 169 ? -1.425 4.889 12.938 1.00 56.38 169 ARG A CA 1
ATOM 1315 C C . ARG A 1 169 ? -0.466 4.398 11.779 1.00 56.38 169 ARG A C 1
ATOM 1317 O O . ARG A 1 169 ? -1.016 3.745 10.914 1.00 56.38 169 ARG A O 1
ATOM 1324 N N . ALA A 1 170 ? 0.875 4.635 11.638 1.00 35.12 170 ALA A N 1
ATOM 1325 C CA . ALA A 1 170 ? 1.636 4.102 10.432 1.00 35.12 170 ALA A CA 1
ATOM 1326 C C . ALA A 1 170 ? 3.217 3.842 10.405 1.00 35.12 170 ALA A C 1
ATOM 1328 O O . ALA A 1 170 ? 3.975 4.761 10.115 1.00 35.12 170 ALA A O 1
ATOM 1329 N N . VAL A 1 171 ? 3.765 2.612 10.658 1.00 40.94 171 VAL A N 1
ATOM 1330 C CA . VAL A 1 171 ? 5.207 2.236 10.959 1.00 40.94 171 VAL A CA 1
ATOM 1331 C C . VAL A 1 171 ? 5.468 0.692 10.830 1.00 40.94 171 VAL A C 1
ATOM 1333 O O . VAL A 1 171 ? 4.516 -0.069 10.922 1.00 40.94 171 VAL A O 1
ATOM 1336 N N . LEU A 1 172 ? 6.733 0.241 10.637 1.00 30.16 172 LEU A N 1
ATOM 1337 C CA . LEU A 1 172 ? 7.252 -1.124 10.300 1.00 30.16 172 LEU A CA 1
ATOM 1338 C C . LEU A 1 172 ? 7.445 -2.192 11.418 1.00 30.16 172 LEU A C 1
ATOM 1340 O O . LEU A 1 172 ? 7.853 -1.853 12.529 1.00 30.16 172 LEU A O 1
ATOM 1344 N N . ARG A 1 173 ? 7.469 -3.488 11.017 1.00 26.47 173 ARG A N 1
ATOM 1345 C CA . ARG A 1 173 ? 8.392 -4.549 11.528 1.00 26.47 173 ARG A CA 1
ATOM 1346 C C . ARG A 1 173 ? 8.851 -5.506 10.389 1.00 26.47 173 ARG A C 1
ATOM 1348 O O . ARG A 1 173 ? 8.106 -5.710 9.444 1.00 26.47 173 ARG A O 1
ATOM 1355 N N . ARG A 1 174 ? 10.069 -6.082 10.470 1.00 27.64 174 ARG A N 1
ATOM 1356 C CA . ARG A 1 174 ? 10.782 -6.848 9.402 1.00 27.64 174 ARG A CA 1
ATOM 1357 C C . ARG A 1 174 ? 10.801 -8.379 9.611 1.00 27.64 174 ARG A C 1
ATOM 1359 O O . ARG A 1 174 ? 11.213 -8.804 10.690 1.00 27.64 174 ARG A O 1
ATOM 1366 N N . HIS A 1 175 ? 10.525 -9.163 8.558 1.00 31.36 175 HIS A N 1
ATOM 1367 C CA . HIS A 1 175 ? 11.030 -10.524 8.217 1.00 31.36 175 HIS A CA 1
ATOM 1368 C C . HIS A 1 175 ? 10.645 -10.783 6.737 1.00 31.36 175 HIS A C 1
ATOM 1370 O O . HIS A 1 175 ? 9.501 -10.506 6.393 1.00 31.36 175 HIS A O 1
ATOM 1376 N N . GLN A 1 176 ? 11.478 -11.302 5.827 1.00 26.70 176 GLN A N 1
ATOM 1377 C CA . GLN A 1 176 ? 12.835 -11.864 5.938 1.00 26.70 176 GLN A CA 1
ATOM 1378 C C . GLN A 1 176 ? 13.942 -10.880 5.495 1.00 26.70 176 GLN A C 1
ATOM 1380 O O . GLN A 1 176 ? 13.684 -9.874 4.850 1.00 26.70 176 GLN A O 1
ATOM 1385 N N . ILE A 1 177 ? 15.188 -11.197 5.849 1.00 37.91 177 ILE A N 1
ATOM 1386 C CA . ILE A 1 177 ? 16.384 -10.976 5.016 1.00 37.91 177 ILE A CA 1
ATOM 1387 C C . ILE A 1 177 ? 17.187 -12.283 5.082 1.00 37.91 177 ILE A C 1
ATOM 1389 O O . ILE A 1 177 ? 16.992 -13.058 6.024 1.00 37.91 177 ILE A O 1
ATOM 1393 N N . ASP A 1 178 ? 18.012 -12.517 4.062 1.00 30.19 178 ASP A N 1
ATOM 1394 C CA . ASP A 1 178 ? 18.743 -13.751 3.769 1.00 30.19 178 ASP A CA 1
ATOM 1395 C C . ASP A 1 178 ? 19.423 -14.440 4.976 1.00 30.19 178 ASP A C 1
ATOM 1397 O O . ASP A 1 178 ? 19.772 -13.842 6.002 1.00 30.19 178 ASP A O 1
ATOM 1401 N N . GLY A 1 179 ? 19.573 -15.756 4.852 1.00 33.09 179 GLY A N 1
ATOM 1402 C CA . GLY A 1 179 ? 20.078 -16.641 5.883 1.00 33.09 179 GLY A CA 1
ATOM 1403 C C . GLY A 1 179 ? 21.565 -16.463 6.205 1.00 33.09 179 GLY A C 1
ATOM 1404 O O . GLY A 1 179 ? 22.340 -15.788 5.542 1.00 33.09 179 GLY A O 1
ATOM 1405 N N . ARG A 1 180 ? 21.997 -17.177 7.251 1.00 30.56 180 ARG A N 1
ATOM 1406 C CA . ARG A 1 180 ? 23.417 -17.441 7.561 1.00 30.56 180 ARG A CA 1
ATOM 1407 C C . ARG A 1 180 ? 24.323 -16.259 7.981 1.00 30.56 180 ARG A C 1
ATOM 1409 O O . ARG A 1 180 ? 25.532 -16.371 7.788 1.00 30.56 180 ARG A O 1
ATOM 1416 N N . ARG A 1 181 ? 23.860 -15.257 8.756 1.00 29.98 181 ARG A N 1
ATOM 1417 C CA . ARG A 1 181 ? 24.760 -14.580 9.746 1.00 29.98 181 ARG A CA 1
ATOM 1418 C C . ARG A 1 181 ? 24.111 -13.997 11.024 1.00 29.98 181 ARG A C 1
ATOM 1420 O O . ARG A 1 181 ? 23.935 -12.803 11.208 1.00 29.98 181 ARG A O 1
ATOM 1427 N N . ARG A 1 182 ? 23.878 -14.909 11.979 1.00 35.62 182 ARG A N 1
ATOM 1428 C CA . ARG A 1 182 ? 24.169 -14.787 13.433 1.00 35.62 182 ARG A CA 1
ATOM 1429 C C . ARG A 1 182 ? 23.805 -13.472 14.168 1.00 35.62 182 ARG A C 1
ATOM 1431 O O . ARG A 1 182 ? 24.650 -12.608 14.361 1.00 35.62 182 ARG A O 1
ATOM 1438 N N . ARG A 1 183 ? 22.599 -13.452 14.758 1.00 27.97 183 ARG A N 1
ATOM 1439 C CA . ARG A 1 183 ? 22.275 -13.324 16.215 1.00 27.97 183 ARG A CA 1
ATOM 1440 C C . ARG A 1 183 ? 23.019 -12.339 17.170 1.00 27.97 183 ARG A C 1
ATOM 1442 O O . ARG A 1 183 ? 22.631 -12.301 18.336 1.00 27.97 183 ARG A O 1
ATOM 1449 N N . THR A 1 184 ? 24.002 -11.527 16.772 1.00 27.39 184 THR A N 1
ATOM 1450 C CA . THR A 1 184 ? 24.996 -10.965 17.725 1.00 27.39 184 THR A CA 1
ATOM 1451 C C . THR A 1 184 ? 25.184 -9.438 17.662 1.00 27.39 184 THR A C 1
ATOM 1453 O O . THR A 1 184 ? 26.312 -8.957 17.620 1.00 27.39 184 THR A O 1
ATOM 1456 N N . LEU A 1 185 ? 24.100 -8.646 17.708 1.00 28.56 185 LEU A N 1
ATOM 1457 C CA . LEU A 1 185 ? 24.221 -7.176 17.849 1.00 28.56 185 LEU A CA 1
ATOM 1458 C C . LEU A 1 185 ? 23.286 -6.541 18.895 1.00 28.56 185 LEU A C 1
ATOM 1460 O O . LEU A 1 185 ? 23.725 -5.710 19.686 1.00 28.56 185 LEU A O 1
ATOM 1464 N N . TYR A 1 186 ? 22.019 -6.968 18.981 1.00 26.88 186 TYR A N 1
ATOM 1465 C CA . TYR A 1 186 ? 21.024 -6.290 19.834 1.00 26.88 186 TYR A CA 1
ATOM 1466 C C . TYR A 1 186 ? 21.360 -6.316 21.342 1.00 26.88 186 TYR A C 1
ATOM 1468 O O . TYR A 1 186 ? 21.092 -5.355 22.058 1.00 26.88 186 TYR A O 1
ATOM 1476 N N . ARG A 1 187 ? 22.032 -7.378 21.818 1.00 26.53 187 ARG A N 1
ATOM 1477 C CA . ARG A 1 187 ? 22.403 -7.579 23.236 1.00 26.53 187 ARG A CA 1
ATOM 1478 C C . ARG A 1 187 ? 23.451 -6.578 23.767 1.00 26.53 187 ARG A C 1
ATOM 1480 O O . ARG A 1 187 ? 23.685 -6.559 24.969 1.00 26.53 187 ARG A O 1
ATOM 1487 N N . ARG A 1 188 ? 24.076 -5.755 22.910 1.00 29.31 188 ARG A N 1
ATOM 1488 C CA . ARG A 1 188 ? 25.026 -4.694 23.319 1.00 29.31 188 ARG A CA 1
ATOM 1489 C C . ARG A 1 188 ? 24.422 -3.285 23.406 1.00 29.31 188 ARG A C 1
ATOM 1491 O O . ARG A 1 188 ? 25.099 -2.397 23.904 1.00 29.31 188 ARG A O 1
ATOM 1498 N N . LEU A 1 189 ? 23.180 -3.075 22.959 1.00 33.91 189 LEU A N 1
ATOM 1499 C CA . LEU A 1 189 ? 22.518 -1.755 22.987 1.00 33.91 189 LEU A CA 1
ATOM 1500 C C . LEU A 1 189 ? 21.370 -1.659 24.008 1.00 33.91 189 LEU A C 1
ATOM 1502 O O . LEU A 1 189 ? 20.851 -0.574 24.249 1.00 33.91 189 LEU A O 1
ATOM 1506 N N . SER A 1 190 ? 21.002 -2.772 24.646 1.00 29.16 190 SER A N 1
ATOM 1507 C CA . SER A 1 190 ? 20.112 -2.811 25.809 1.00 29.16 190 SER A CA 1
ATOM 1508 C C . SER A 1 190 ? 20.935 -2.904 27.102 1.00 29.16 190 SER A C 1
ATOM 1510 O O . SER A 1 190 ? 21.135 -3.996 27.642 1.00 29.16 190 SER A O 1
ATOM 1512 N N . GLY A 1 191 ? 21.450 -1.766 27.576 1.00 26.36 191 GLY A N 1
ATOM 1513 C CA . GLY A 1 191 ? 22.094 -1.681 28.889 1.00 26.36 191 GLY A CA 1
ATOM 1514 C C . GLY A 1 191 ? 21.124 -2.091 30.002 1.00 26.36 191 GLY A C 1
ATOM 1515 O O . GLY A 1 191 ? 19.951 -1.720 29.972 1.00 26.36 191 GLY A O 1
ATOM 1516 N N . ARG A 1 192 ? 21.592 -2.886 30.970 1.00 25.83 192 ARG A N 1
ATOM 1517 C CA . ARG A 1 192 ? 20.780 -3.289 32.126 1.00 25.83 192 ARG A CA 1
ATOM 1518 C C . ARG A 1 192 ? 20.627 -2.111 33.087 1.00 25.83 192 ARG A C 1
ATOM 1520 O O . ARG A 1 192 ? 21.629 -1.613 33.584 1.00 25.83 192 ARG A O 1
ATOM 1527 N N . VAL A 1 193 ? 19.388 -1.770 33.425 1.00 31.27 193 VAL A N 1
ATOM 1528 C CA . VAL A 1 193 ? 19.052 -1.138 34.709 1.00 31.27 193 VAL A CA 1
ATOM 1529 C C . VAL A 1 193 ? 18.423 -2.227 35.577 1.00 31.27 193 VAL A C 1
ATOM 1531 O O . VAL A 1 193 ? 17.578 -2.986 35.100 1.00 31.27 193 VAL A O 1
ATOM 1534 N N . THR A 1 194 ? 18.895 -2.374 36.812 1.00 26.78 194 THR A N 1
ATOM 1535 C CA . THR A 1 194 ? 18.398 -3.369 37.776 1.00 26.78 194 THR A CA 1
ATOM 1536 C C . THR A 1 194 ? 17.079 -2.922 38.418 1.00 26.78 194 THR A C 1
ATOM 1538 O O . THR A 1 194 ? 16.859 -1.719 38.556 1.00 26.78 194 THR A O 1
ATOM 1541 N N . PRO A 1 195 ? 16.189 -3.855 38.803 1.00 30.02 195 PRO A N 1
ATOM 1542 C CA . PRO A 1 195 ? 14.857 -3.510 39.290 1.00 30.02 195 PRO A CA 1
ATOM 1543 C C . PRO A 1 195 ? 14.855 -3.056 40.755 1.00 30.02 195 PRO A C 1
ATOM 1545 O O . PRO A 1 195 ? 15.533 -3.642 41.598 1.00 30.02 195 PRO A O 1
ATOM 1548 N N . SER A 1 196 ? 13.996 -2.086 41.060 1.00 27.23 196 SER A N 1
ATOM 1549 C CA . SER A 1 196 ? 13.403 -1.876 42.385 1.00 27.23 196 SER A CA 1
ATOM 1550 C C . SER A 1 196 ? 11.889 -2.148 42.321 1.00 27.23 196 SER A C 1
ATOM 1552 O O . SER A 1 196 ? 11.314 -2.283 41.238 1.00 27.23 196 SER A O 1
ATOM 1554 N N . THR A 1 197 ? 11.265 -2.360 43.479 1.00 30.38 197 THR A N 1
ATOM 1555 C CA . THR A 1 197 ? 9.959 -3.029 43.634 1.00 30.38 197 THR A CA 1
ATOM 1556 C C . THR A 1 197 ? 8.729 -2.156 43.297 1.00 30.38 197 THR A C 1
ATOM 1558 O O . THR A 1 197 ? 8.847 -0.936 43.179 1.00 30.38 197 THR A O 1
ATOM 1561 N N . PRO A 1 198 ? 7.547 -2.765 43.045 1.00 35.44 198 PRO A N 1
ATOM 1562 C CA . PRO A 1 198 ? 6.520 -2.159 42.191 1.00 35.44 198 PRO A CA 1
ATOM 1563 C C . PRO A 1 198 ? 5.474 -1.294 42.913 1.00 35.44 198 PRO A C 1
ATOM 1565 O O . PRO A 1 198 ? 5.044 -1.597 44.023 1.00 35.44 198 PRO A O 1
ATOM 1568 N N . GLY A 1 199 ? 4.958 -0.295 42.189 1.00 25.47 199 GLY A N 1
ATOM 1569 C CA . GLY A 1 199 ? 3.660 0.342 42.446 1.00 25.47 199 GLY A CA 1
ATOM 1570 C C . GLY A 1 199 ? 2.605 -0.076 41.400 1.00 25.47 199 GLY A C 1
ATOM 1571 O O . GLY A 1 199 ? 2.977 -0.461 40.286 1.00 25.47 199 GLY A O 1
ATOM 1572 N N . PRO A 1 200 ? 1.295 -0.006 41.709 1.00 26.88 200 PRO A N 1
ATOM 1573 C CA . PRO A 1 200 ? 0.221 -0.529 40.856 1.00 26.88 200 PRO A CA 1
ATOM 1574 C C . PRO A 1 200 ? -0.107 0.394 39.664 1.00 26.88 200 PRO A C 1
ATOM 1576 O O . PRO A 1 200 ? -1.128 1.084 39.634 1.00 26.88 200 PRO A O 1
ATOM 1579 N N . LEU A 1 201 ? 0.759 0.401 38.648 1.00 26.80 201 LEU A N 1
ATOM 1580 C CA . LEU A 1 201 ? 0.512 1.116 37.393 1.00 26.80 201 LEU A CA 1
ATOM 1581 C C . LEU A 1 201 ? -0.531 0.386 36.533 1.00 26.80 201 LEU A C 1
ATOM 1583 O O . LEU A 1 201 ? -0.304 -0.719 36.040 1.00 26.80 201 LEU A O 1
ATOM 1587 N N . ARG A 1 202 ? -1.681 1.042 36.335 1.00 23.11 202 ARG A N 1
ATOM 1588 C CA . ARG A 1 202 ? -2.804 0.552 35.520 1.00 23.11 202 ARG A CA 1
ATOM 1589 C C . ARG A 1 202 ? -2.364 0.272 34.069 1.00 23.11 202 ARG A C 1
ATOM 1591 O O . ARG A 1 202 ? -1.609 1.073 33.509 1.00 23.11 202 ARG A O 1
ATOM 1598 N N . PRO A 1 203 ? -2.864 -0.795 33.415 1.00 24.41 203 PRO A N 1
ATOM 1599 C CA . PRO A 1 203 ? -2.451 -1.169 32.063 1.00 24.41 203 PRO A CA 1
ATOM 1600 C C . PRO A 1 203 ? -3.064 -0.247 30.993 1.00 24.41 203 PRO A C 1
ATOM 1602 O O . PRO A 1 203 ? -4.025 -0.600 30.312 1.00 24.41 203 PRO A O 1
ATOM 1605 N N . HIS A 1 204 ? -2.484 0.940 30.798 1.00 23.45 204 HIS A N 1
ATOM 1606 C CA . HIS A 1 204 ? -2.836 1.845 29.697 1.00 23.45 204 HIS A CA 1
ATOM 1607 C C . HIS A 1 204 ? -2.296 1.327 28.349 1.00 23.45 204 HIS A C 1
ATOM 1609 O O . HIS A 1 204 ? -1.313 1.827 27.796 1.00 23.45 204 HIS A O 1
ATOM 1615 N N . GLY A 1 205 ? -2.948 0.288 27.822 1.00 26.47 205 GLY A N 1
ATOM 1616 C CA . GLY A 1 205 ? -2.621 -0.341 26.545 1.00 26.47 205 GLY A CA 1
ATOM 1617 C C . GLY A 1 205 ? -2.832 0.598 25.354 1.00 26.47 205 GLY A C 1
ATOM 1618 O O . GLY A 1 205 ? -3.956 0.961 25.026 1.00 26.47 205 GLY A O 1
ATOM 1619 N N . ALA A 1 206 ? -1.744 0.965 24.669 1.00 23.95 206 ALA A N 1
ATOM 1620 C CA . ALA A 1 206 ? -1.785 1.786 23.458 1.00 23.95 206 ALA A CA 1
ATOM 1621 C C . ALA A 1 206 ? -0.726 1.337 22.432 1.00 23.95 206 ALA A C 1
ATOM 1623 O O . ALA A 1 206 ? 0.357 1.927 22.312 1.00 23.95 206 ALA A O 1
ATOM 1624 N N . ALA A 1 207 ? -1.038 0.278 21.679 1.00 24.56 207 ALA A N 1
ATOM 1625 C CA . ALA A 1 207 ? -0.291 -0.109 20.481 1.00 24.56 207 ALA A CA 1
ATOM 1626 C C . ALA A 1 207 ? -0.607 0.835 19.301 1.00 24.56 207 ALA A C 1
ATOM 1628 O O . ALA A 1 207 ? -1.671 1.468 19.258 1.00 24.56 207 ALA A O 1
ATOM 1629 N N . ARG A 1 208 ? 0.384 1.050 18.427 1.00 42.75 208 ARG A N 1
ATOM 1630 C CA . ARG A 1 208 ? 0.344 2.112 17.416 1.00 42.75 208 ARG A CA 1
ATOM 1631 C C . ARG A 1 208 ? 1.218 1.753 16.216 1.00 42.75 208 ARG A C 1
ATOM 1633 O O . ARG A 1 208 ? 2.440 1.812 16.373 1.00 42.75 208 ARG A O 1
ATOM 1640 N N . CYS A 1 209 ? 0.578 1.585 15.056 1.00 37.50 209 CYS A N 1
ATOM 1641 C CA . CYS A 1 209 ? 0.925 2.083 13.718 1.00 37.50 209 CYS A CA 1
ATOM 1642 C C . CYS A 1 209 ? 0.201 1.361 12.535 1.00 37.50 209 CYS A C 1
ATOM 1644 O O . CYS A 1 209 ? -0.969 1.053 12.726 1.00 37.50 209 CYS A O 1
ATOM 1646 N N . ALA A 1 210 ? 0.821 1.203 11.343 1.00 37.69 210 ALA A N 1
ATOM 1647 C CA . ALA A 1 210 ? 0.326 0.689 10.016 1.00 37.69 210 ALA A CA 1
ATOM 1648 C C . ALA A 1 210 ? 1.305 0.999 8.839 1.00 37.69 210 ALA A C 1
ATOM 1650 O O . ALA A 1 210 ? 1.212 2.026 8.171 1.00 37.69 210 ALA A O 1
ATOM 1651 N N . VAL A 1 211 ? 2.292 0.155 8.573 1.00 49.56 211 VAL A N 1
ATOM 1652 C CA . VAL A 1 211 ? 3.034 0.160 7.297 1.00 49.56 211 VAL A CA 1
ATOM 1653 C C . VAL A 1 211 ? 2.355 -0.757 6.294 1.00 49.56 211 VAL A C 1
ATOM 1655 O O . VAL A 1 211 ? 1.725 -1.733 6.694 1.00 49.56 211 VAL A O 1
ATOM 1658 N N . ILE A 1 212 ? 2.565 -0.475 5.008 1.00 52.03 212 ILE A N 1
ATOM 1659 C CA . ILE A 1 212 ? 2.314 -1.414 3.914 1.00 52.03 212 ILE A CA 1
ATOM 1660 C C . ILE A 1 212 ? 3.649 -1.669 3.204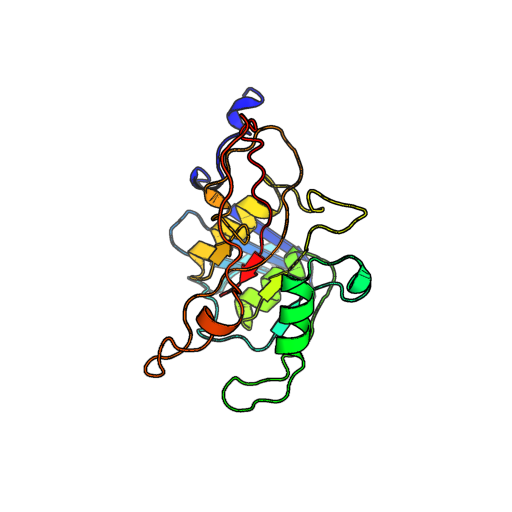 1.00 52.03 212 ILE A C 1
ATOM 1662 O O . ILE A 1 212 ? 4.251 -0.734 2.670 1.00 52.03 212 ILE A O 1
ATOM 1666 N N . ALA A 1 213 ? 4.136 -2.909 3.254 1.00 47.34 213 ALA A N 1
ATOM 1667 C CA . ALA A 1 213 ? 5.456 -3.307 2.758 1.00 47.34 213 ALA A CA 1
ATOM 1668 C C . ALA A 1 213 ? 5.533 -4.810 2.476 1.00 47.34 213 ALA A C 1
ATOM 1670 O O . ALA A 1 213 ? 4.704 -5.572 2.960 1.00 47.34 213 ALA A O 1
ATOM 1671 N N . LEU A 1 214 ? 6.592 -5.227 1.789 1.00 37.38 214 LEU A N 1
ATOM 1672 C CA . LEU A 1 214 ? 7.137 -6.589 1.857 1.00 37.38 214 LEU A CA 1
ATOM 1673 C C . LEU A 1 214 ? 7.661 -6.931 3.273 1.00 37.38 214 LEU A C 1
ATOM 1675 O O . LEU A 1 214 ? 8.342 -6.065 3.871 1.00 37.38 214 LEU A O 1
#

Radius of gyration: 19.38 Å; Cα contacts (8 Å, |Δi|>4): 408; chains: 1; bounding box: 53×35×70 Å

Mean predicted aligned error: 10.69 Å